Protein AF-A0A5J4NFL4-F1 (afdb_monomer_lite)

Organism: NCBI:txid34504

Structure (mmCIF, N/CA/C/O backbone):
data_AF-A0A5J4NFL4-F1
#
_entry.id   AF-A0A5J4NFL4-F1
#
loop_
_atom_site.group_PDB
_atom_site.id
_atom_site.type_symbol
_atom_site.label_atom_id
_atom_site.label_alt_id
_atom_site.label_comp_id
_atom_site.label_asym_id
_atom_site.label_entity_id
_atom_site.label_seq_id
_atom_site.pdbx_PDB_ins_code
_atom_site.Cartn_x
_atom_site.Cartn_y
_atom_site.Cartn_z
_atom_site.occupancy
_atom_site.B_iso_or_equiv
_atom_site.auth_seq_id
_atom_site.auth_comp_id
_atom_site.auth_asym_id
_atom_site.auth_atom_id
_atom_site.pdbx_PDB_model_num
ATOM 1 N N . MET A 1 1 ? 49.764 1.205 9.167 1.00 35.56 1 MET A N 1
ATOM 2 C CA . MET A 1 1 ? 49.480 -0.045 8.423 1.00 35.56 1 MET A CA 1
ATOM 3 C C . MET A 1 1 ? 48.057 0.088 7.902 1.00 35.56 1 MET A C 1
ATOM 5 O O . MET A 1 1 ? 47.188 0.243 8.736 1.00 35.56 1 MET A O 1
ATOM 9 N N . VAL A 1 2 ? 47.700 0.178 6.623 1.00 35.81 2 VAL A N 1
ATOM 10 C CA . VAL A 1 2 ? 48.294 -0.118 5.307 1.00 35.81 2 VAL A CA 1
ATOM 11 C C . VAL A 1 2 ? 47.586 0.867 4.345 1.00 35.81 2 VAL A C 1
ATOM 13 O O . VAL A 1 2 ? 46.372 0.993 4.408 1.00 35.81 2 VAL A O 1
ATOM 16 N N . ILE A 1 3 ? 48.289 1.838 3.758 1.00 34.81 3 ILE A N 1
ATOM 17 C CA . ILE A 1 3 ? 48.709 1.899 2.340 1.00 34.81 3 ILE A CA 1
ATOM 18 C C . ILE A 1 3 ? 47.555 1.755 1.321 1.00 34.81 3 ILE A C 1
ATOM 20 O O . ILE A 1 3 ? 47.081 0.658 1.065 1.00 34.81 3 ILE A O 1
ATOM 24 N N . GLY A 1 4 ? 47.219 2.882 0.678 1.00 42.34 4 GLY A N 1
ATOM 25 C CA . GLY A 1 4 ? 47.159 3.030 -0.783 1.00 42.34 4 GLY A CA 1
ATOM 26 C C . GLY A 1 4 ? 46.024 2.363 -1.569 1.00 42.34 4 GLY A C 1
ATOM 27 O O . GLY A 1 4 ? 46.043 1.168 -1.824 1.00 42.34 4 GLY A O 1
ATOM 28 N N . SER A 1 5 ? 45.153 3.182 -2.158 1.00 38.78 5 SER A N 1
ATOM 29 C CA . SER A 1 5 ? 44.658 2.918 -3.516 1.00 38.78 5 SER A CA 1
ATOM 30 C C . SER A 1 5 ? 44.410 4.241 -4.237 1.00 38.78 5 SER A C 1
ATOM 32 O O . SER A 1 5 ? 43.359 4.867 -4.154 1.00 38.78 5 SER A O 1
ATOM 34 N N . TYR A 1 6 ? 45.452 4.697 -4.927 1.00 42.88 6 TYR A N 1
ATOM 35 C CA . TYR A 1 6 ? 45.340 5.726 -5.947 1.00 42.88 6 TYR A CA 1
ATOM 36 C C . TYR A 1 6 ? 44.438 5.190 -7.063 1.00 42.88 6 TYR A C 1
ATOM 38 O O . TYR A 1 6 ? 44.655 4.082 -7.556 1.00 42.88 6 TYR A O 1
ATOM 46 N N . PHE A 1 7 ? 43.442 5.974 -7.472 1.00 39.59 7 PHE A N 1
ATOM 47 C CA . PHE A 1 7 ? 42.722 5.751 -8.722 1.00 39.59 7 PHE A CA 1
ATOM 48 C C . PHE A 1 7 ? 43.730 5.868 -9.875 1.00 39.59 7 PHE A C 1
ATOM 50 O O . PHE A 1 7 ? 44.087 6.965 -10.302 1.00 39.59 7 PHE A O 1
ATOM 57 N N . ALA A 1 8 ? 44.232 4.734 -10.357 1.00 42.81 8 ALA A N 1
ATOM 58 C CA . ALA A 1 8 ? 44.971 4.679 -11.604 1.00 42.81 8 ALA A CA 1
ATOM 59 C C . ALA A 1 8 ? 43.962 4.821 -12.750 1.00 42.81 8 ALA A C 1
ATOM 61 O O . ALA A 1 8 ? 43.093 3.966 -12.928 1.00 42.81 8 ALA A O 1
ATOM 62 N N . ALA A 1 9 ? 44.061 5.903 -13.524 1.00 43.28 9 ALA A N 1
ATOM 63 C CA . ALA A 1 9 ? 43.346 6.008 -14.787 1.00 43.28 9 ALA A CA 1
ATOM 64 C C . ALA A 1 9 ? 43.772 4.832 -15.676 1.00 43.28 9 ALA A C 1
ATOM 66 O O . ALA A 1 9 ? 44.956 4.665 -15.974 1.00 43.28 9 ALA A O 1
ATOM 67 N N . SER A 1 10 ? 42.814 3.990 -16.065 1.00 45.53 10 SER A N 1
ATOM 68 C CA . SER A 1 10 ? 43.077 2.898 -16.996 1.00 45.53 10 SER A CA 1
ATOM 69 C C . SER A 1 10 ? 43.649 3.478 -18.296 1.00 45.53 10 SER A C 1
ATOM 71 O O . SER A 1 10 ? 43.092 4.451 -18.816 1.00 45.53 10 SER A O 1
ATOM 73 N N . PRO A 1 11 ? 44.742 2.923 -18.847 1.00 43.38 11 PRO A N 1
ATOM 74 C CA . PRO A 1 11 ? 45.235 3.367 -20.138 1.00 43.38 11 PRO A CA 1
ATOM 75 C C . PRO A 1 11 ? 44.140 3.114 -21.175 1.00 43.38 11 PRO A C 1
ATOM 77 O O . PRO A 1 11 ? 43.483 2.073 -21.150 1.00 43.38 11 PRO A O 1
ATOM 80 N N . ILE A 1 12 ? 43.928 4.075 -22.074 1.00 44.47 12 ILE A N 1
ATOM 81 C CA . ILE A 1 12 ? 43.001 3.940 -23.199 1.00 44.47 12 ILE A CA 1
ATOM 82 C C . ILE A 1 12 ? 43.448 2.730 -24.025 1.00 44.47 12 ILE A C 1
ATOM 84 O O . ILE A 1 12 ? 44.348 2.816 -24.862 1.00 44.47 12 ILE A O 1
ATOM 88 N N . VAL A 1 13 ? 42.814 1.584 -23.790 1.00 40.19 13 VAL A N 1
ATOM 89 C CA . VAL A 1 13 ? 42.940 0.411 -24.645 1.00 40.19 13 VAL A CA 1
ATOM 90 C C . VAL A 1 13 ? 42.113 0.715 -25.885 1.00 40.19 13 VAL A C 1
ATOM 92 O O . VAL A 1 13 ? 40.901 0.514 -25.915 1.00 40.19 13 VAL A O 1
ATOM 95 N N . ARG A 1 14 ? 42.768 1.224 -26.934 1.00 41.75 14 ARG A N 1
ATOM 96 C CA . ARG A 1 14 ? 42.222 1.087 -28.284 1.00 41.75 14 ARG A CA 1
ATOM 97 C C . ARG A 1 14 ? 42.168 -0.407 -28.566 1.00 41.75 14 ARG A C 1
ATOM 99 O O . ARG A 1 14 ? 43.200 -1.033 -28.800 1.00 41.75 14 ARG A O 1
ATOM 106 N N . THR A 1 15 ? 40.974 -0.981 -28.508 1.00 39.84 15 THR A N 1
ATOM 107 C CA . THR A 1 15 ? 40.713 -2.305 -29.055 1.00 39.84 15 THR A CA 1
ATOM 108 C C . THR A 1 15 ? 41.214 -2.303 -30.496 1.00 39.84 15 THR A C 1
ATOM 110 O O . THR A 1 15 ? 40.716 -1.566 -31.348 1.00 39.84 15 THR A O 1
ATOM 113 N N . ARG A 1 16 ? 42.271 -3.080 -30.764 1.00 36.81 16 ARG A N 1
ATOM 114 C CA . ARG A 1 16 ? 42.680 -3.409 -32.130 1.00 36.81 16 ARG A CA 1
ATOM 115 C C . ARG A 1 16 ? 41.444 -3.982 -32.810 1.00 36.81 16 ARG A C 1
ATOM 117 O O . ARG A 1 16 ? 41.011 -5.074 -32.452 1.00 36.81 16 ARG A O 1
ATOM 124 N N . SER A 1 17 ? 40.870 -3.256 -33.766 1.00 39.88 17 SER A N 1
ATOM 125 C CA . SER A 1 17 ? 39.881 -3.846 -34.654 1.00 39.88 17 SER A CA 1
ATOM 126 C C . SER A 1 17 ? 40.576 -4.984 -35.391 1.00 39.88 17 SER A C 1
ATOM 128 O O . SER A 1 17 ? 41.502 -4.759 -36.175 1.00 39.88 17 SER A O 1
ATOM 130 N N . SER A 1 18 ? 40.154 -6.208 -35.117 1.00 45.00 18 SER A N 1
ATOM 131 C CA . SER A 1 18 ? 40.500 -7.403 -35.869 1.00 45.00 18 SER A CA 1
ATOM 132 C C . SER A 1 18 ? 39.818 -7.355 -37.239 1.00 45.00 18 SER A C 1
ATOM 134 O O . SER A 1 18 ? 38.900 -8.110 -37.525 1.00 45.00 18 SER A O 1
ATOM 136 N N . PHE A 1 19 ? 40.275 -6.449 -38.102 1.00 36.66 19 PHE A N 1
ATOM 137 C CA . PHE A 1 19 ? 40.051 -6.532 -39.540 1.00 36.66 19 PHE A CA 1
ATOM 138 C C . PHE A 1 19 ? 41.397 -6.812 -40.194 1.00 36.66 19 PHE A C 1
ATOM 140 O O . PHE A 1 19 ? 42.155 -5.914 -40.551 1.00 36.66 19 PHE A O 1
ATOM 147 N N . GLY A 1 20 ? 41.712 -8.101 -40.297 1.00 38.34 20 GLY A N 1
ATOM 148 C CA . GLY A 1 20 ? 42.800 -8.585 -41.128 1.00 38.34 20 GLY A CA 1
ATOM 149 C C . GLY A 1 20 ? 42.415 -8.458 -42.595 1.00 38.34 20 GLY A C 1
ATOM 150 O O . GLY A 1 20 ? 41.959 -9.424 -43.194 1.00 38.34 20 GLY A O 1
ATOM 151 N N . PHE A 1 21 ? 42.632 -7.287 -43.189 1.00 32.78 21 PHE A N 1
ATOM 152 C CA . PHE A 1 21 ? 42.811 -7.203 -44.635 1.00 32.78 21 PHE A CA 1
ATOM 153 C C . PHE A 1 21 ? 44.241 -7.645 -44.954 1.00 32.78 21 PHE A C 1
ATOM 155 O O . PHE A 1 21 ? 45.159 -6.838 -45.067 1.00 32.78 21 PHE A O 1
ATOM 162 N N . ARG A 1 22 ? 44.436 -8.962 -45.075 1.00 36.28 22 ARG A N 1
ATOM 163 C CA . ARG A 1 22 ? 45.459 -9.481 -45.987 1.00 36.28 22 ARG A CA 1
ATOM 164 C C . ARG A 1 22 ? 44.922 -9.255 -47.402 1.00 36.28 22 ARG A C 1
ATOM 166 O O . ARG A 1 22 ? 43.830 -9.745 -47.683 1.00 36.28 22 ARG A O 1
ATOM 173 N N . PRO A 1 23 ? 45.648 -8.590 -48.312 1.00 32.19 23 PRO A N 1
ATOM 174 C CA . PRO A 1 23 ? 45.397 -8.799 -49.722 1.00 32.19 23 PRO A CA 1
ATOM 175 C C . PRO A 1 23 ? 45.838 -10.232 -50.019 1.00 32.19 23 PRO A C 1
ATOM 177 O O . PRO A 1 23 ? 47.022 -10.563 -49.957 1.00 32.19 23 PRO A O 1
ATOM 180 N N . SER A 1 24 ? 44.877 -11.110 -50.279 1.00 33.31 24 SER A N 1
ATOM 181 C CA . SER A 1 24 ? 45.122 -12.393 -50.923 1.00 33.31 24 SER A CA 1
ATOM 182 C C . SER A 1 24 ? 45.583 -12.124 -52.356 1.00 33.31 24 SER A C 1
ATOM 184 O O . SER A 1 24 ? 44.771 -12.070 -53.275 1.00 33.31 24 SER A O 1
ATOM 186 N N . ILE A 1 25 ? 46.887 -11.915 -52.544 1.00 37.16 25 ILE A N 1
ATOM 187 C CA . ILE A 1 25 ? 47.527 -12.037 -53.855 1.00 37.16 25 ILE A CA 1
ATOM 188 C C . ILE A 1 25 ? 47.806 -13.523 -54.034 1.00 37.16 25 ILE A C 1
ATOM 190 O O . ILE A 1 25 ? 48.785 -14.067 -53.533 1.00 37.16 25 ILE A O 1
ATOM 194 N N . GLY A 1 26 ? 46.859 -14.185 -54.679 1.00 36.12 26 GLY A N 1
ATOM 195 C CA . GLY A 1 26 ? 46.942 -15.582 -55.052 1.00 36.12 26 GLY A CA 1
ATOM 196 C C . GLY A 1 26 ? 46.247 -15.774 -56.383 1.00 36.12 26 GLY A C 1
ATOM 197 O O . GLY A 1 26 ? 45.192 -16.388 -56.407 1.00 36.12 26 GLY A O 1
ATOM 198 N N . ILE A 1 27 ? 46.820 -15.224 -57.458 1.00 35.12 27 ILE A N 1
ATOM 199 C CA . ILE A 1 27 ? 46.623 -15.703 -58.830 1.00 35.12 27 ILE A CA 1
ATOM 200 C C . ILE A 1 27 ? 47.963 -15.567 -59.568 1.00 35.12 27 ILE A C 1
ATOM 202 O O . ILE A 1 27 ? 48.502 -14.473 -59.689 1.00 35.12 27 ILE A O 1
ATOM 206 N N . ALA A 1 28 ? 48.468 -16.728 -59.988 1.00 30.88 28 ALA A N 1
ATOM 207 C CA . ALA A 1 28 ? 49.427 -16.997 -61.056 1.00 30.88 28 ALA A CA 1
ATOM 208 C C . ALA A 1 28 ? 50.720 -16.163 -61.118 1.00 30.88 28 ALA A C 1
ATOM 210 O O . ALA A 1 28 ? 50.798 -15.096 -61.721 1.00 30.88 28 ALA A O 1
ATOM 211 N N . ALA A 1 29 ? 51.798 -16.777 -60.628 1.00 33.81 29 ALA A N 1
ATOM 212 C CA . ALA A 1 29 ? 53.103 -16.646 -61.258 1.00 33.81 29 ALA A CA 1
ATOM 213 C C . ALA A 1 29 ? 53.030 -17.263 -62.669 1.00 33.81 29 ALA A C 1
ATOM 215 O O . ALA A 1 29 ? 53.362 -18.433 -62.864 1.00 33.81 29 ALA A O 1
ATOM 216 N N . GLU A 1 30 ? 52.551 -16.496 -63.646 1.00 32.62 30 GLU A N 1
ATOM 217 C CA . GLU A 1 30 ? 52.790 -16.798 -65.052 1.00 32.62 30 GLU A CA 1
ATOM 218 C C . GLU A 1 30 ? 54.192 -16.311 -65.409 1.00 32.62 30 GLU A C 1
ATOM 220 O O . GLU A 1 30 ? 54.530 -15.132 -65.303 1.00 32.62 30 GLU A O 1
ATOM 225 N N . ARG A 1 31 ? 55.035 -17.279 -65.773 1.00 38.25 31 ARG A N 1
ATOM 226 C CA . ARG A 1 31 ? 56.332 -17.057 -66.401 1.00 38.25 31 ARG A CA 1
ATOM 227 C C . ARG A 1 31 ? 56.090 -16.287 -67.695 1.00 38.25 31 ARG A C 1
ATOM 229 O O . ARG A 1 31 ? 55.720 -16.888 -68.699 1.00 38.25 31 ARG A O 1
ATOM 236 N N . CYS A 1 32 ? 56.325 -14.982 -67.683 1.00 30.77 32 CYS A N 1
ATOM 237 C CA . CYS A 1 32 ? 56.584 -14.267 -68.920 1.00 30.77 32 CYS A CA 1
ATOM 238 C C . CYS A 1 32 ? 58.030 -14.557 -69.309 1.00 30.77 32 CYS A C 1
ATOM 240 O O . CYS A 1 32 ? 58.973 -14.170 -68.622 1.00 30.77 32 CYS A O 1
ATOM 242 N N . ILE A 1 33 ? 58.121 -15.348 -70.367 1.00 34.09 33 ILE A N 1
ATOM 243 C CA . ILE A 1 33 ? 59.295 -15.717 -71.141 1.00 34.09 33 ILE A CA 1
ATOM 244 C C . ILE A 1 33 ? 60.200 -14.494 -71.338 1.00 34.09 33 ILE A C 1
ATOM 246 O O . ILE A 1 33 ? 59.729 -13.402 -71.658 1.00 34.09 33 ILE A O 1
ATOM 250 N N . GLU A 1 34 ? 61.492 -14.702 -71.088 1.00 38.50 34 GLU A N 1
ATOM 251 C CA . GLU A 1 34 ? 62.574 -13.801 -71.471 1.00 38.50 34 GLU A CA 1
ATOM 252 C C . GLU A 1 34 ? 62.528 -13.596 -72.987 1.00 38.50 34 GLU A C 1
ATOM 254 O O . GLU A 1 34 ? 62.932 -14.474 -73.741 1.00 38.50 34 GLU A O 1
ATOM 259 N N . ASP A 1 35 ? 62.041 -12.438 -73.425 1.00 32.47 35 ASP A N 1
ATOM 260 C CA . ASP A 1 35 ? 62.371 -11.903 -74.739 1.00 32.47 35 ASP A CA 1
ATOM 261 C C . ASP A 1 35 ? 63.328 -10.728 -74.527 1.00 32.47 35 ASP A C 1
ATOM 263 O O . ASP A 1 35 ? 62.998 -9.737 -73.867 1.00 32.47 35 ASP A O 1
ATOM 267 N N . ASP A 1 36 ? 64.535 -10.881 -75.072 1.00 41.03 36 ASP A N 1
ATOM 268 C CA . ASP A 1 36 ? 65.639 -9.924 -75.111 1.00 41.03 36 ASP A CA 1
ATOM 269 C C . ASP A 1 36 ? 65.197 -8.543 -75.639 1.00 41.03 36 ASP A C 1
ATOM 271 O O . ASP A 1 36 ? 65.374 -8.186 -76.806 1.00 41.03 36 ASP A O 1
ATOM 275 N N . ALA A 1 37 ? 64.639 -7.710 -74.762 1.00 36.66 37 ALA A N 1
ATOM 276 C CA . ALA A 1 37 ? 64.387 -6.304 -75.035 1.00 36.66 37 ALA A CA 1
ATOM 277 C C . ALA A 1 37 ? 65.598 -5.481 -74.582 1.00 36.66 37 ALA A C 1
ATOM 279 O O . ALA A 1 37 ? 65.764 -5.149 -73.408 1.00 36.66 37 ALA A O 1
ATOM 280 N N . ILE A 1 38 ? 66.443 -5.160 -75.561 1.00 41.47 38 ILE A N 1
ATOM 281 C CA . ILE A 1 38 ? 67.557 -4.207 -75.510 1.00 41.47 38 ILE A CA 1
ATOM 282 C C . ILE A 1 38 ? 67.249 -3.043 -74.545 1.00 41.47 38 ILE A C 1
ATOM 284 O O . ILE A 1 38 ? 66.385 -2.211 -74.809 1.00 41.47 38 ILE A O 1
ATOM 288 N N . VAL A 1 39 ? 67.974 -3.040 -73.422 1.00 43.75 39 VAL A N 1
ATOM 289 C CA . VAL A 1 39 ? 68.224 -1.975 -72.432 1.00 43.75 39 VAL A CA 1
ATOM 290 C C . VAL A 1 39 ? 67.262 -0.773 -72.479 1.00 43.75 39 VAL A C 1
ATOM 292 O O . VAL A 1 39 ? 67.375 0.113 -73.325 1.00 43.75 39 VAL A O 1
ATOM 295 N N . GLN A 1 40 ? 66.394 -0.667 -71.465 1.00 50.41 40 GLN A N 1
ATOM 296 C CA . GLN A 1 40 ? 65.515 0.484 -71.205 1.00 50.41 40 GLN A CA 1
ATOM 297 C C . GLN A 1 40 ? 66.259 1.757 -70.742 1.00 50.41 40 GLN A C 1
ATOM 299 O O . GLN A 1 40 ? 65.829 2.422 -69.800 1.00 50.41 40 GLN A O 1
ATOM 304 N N . ILE A 1 41 ? 67.406 2.102 -71.327 1.00 46.16 41 ILE A N 1
ATOM 305 C CA . ILE A 1 41 ? 68.214 3.256 -70.910 1.00 46.16 41 ILE A CA 1
ATOM 306 C C . ILE A 1 41 ? 68.789 3.936 -72.154 1.00 46.16 41 ILE A C 1
ATOM 308 O O . ILE A 1 41 ? 69.491 3.315 -72.949 1.00 46.16 41 ILE A O 1
ATOM 312 N N . TRP A 1 42 ? 68.496 5.226 -72.319 1.00 47.34 42 TRP A N 1
ATOM 313 C CA . TRP A 1 42 ? 69.131 6.066 -73.331 1.00 47.34 42 TRP A CA 1
ATOM 314 C C . TRP A 1 42 ? 70.657 6.128 -73.119 1.00 47.34 42 TRP A C 1
ATOM 316 O O . TRP A 1 42 ? 71.111 6.087 -71.977 1.00 47.34 42 TRP A O 1
ATOM 326 N N . PRO A 1 43 ? 71.471 6.372 -74.162 1.00 40.59 43 PRO A N 1
ATOM 327 C CA . PRO A 1 43 ? 72.916 6.606 -74.021 1.00 40.59 43 PRO A CA 1
ATOM 328 C C . PRO A 1 43 ? 73.288 7.769 -73.080 1.00 40.59 43 PRO A C 1
ATOM 330 O O . PRO A 1 43 ? 74.432 7.875 -72.652 1.00 40.59 43 PRO A O 1
ATOM 333 N N . CYS A 1 44 ? 72.332 8.645 -72.752 1.00 44.34 44 CYS A N 1
ATOM 334 C CA . CYS A 1 44 ? 72.466 9.720 -71.767 1.00 44.34 44 CYS A CA 1
ATOM 335 C C . CYS A 1 44 ? 72.045 9.331 -70.331 1.00 44.34 44 CYS A C 1
ATOM 337 O O . CYS A 1 44 ? 71.938 10.207 -69.479 1.00 44.34 44 CYS A O 1
ATOM 339 N N . GLY A 1 45 ? 71.792 8.048 -70.044 1.00 45.12 45 GLY A N 1
ATOM 340 C CA . GLY A 1 45 ? 71.466 7.545 -68.701 1.00 45.12 45 GLY A CA 1
ATOM 341 C C . GLY A 1 45 ? 69.995 7.676 -68.281 1.00 45.12 45 GLY A C 1
ATOM 342 O O . GLY A 1 45 ? 69.655 7.366 -67.141 1.00 45.12 45 GLY A O 1
ATOM 343 N N . VAL A 1 46 ? 69.103 8.110 -69.178 1.00 47.06 46 VAL A N 1
ATOM 344 C CA . VAL A 1 46 ? 67.670 8.291 -68.885 1.00 47.06 46 VAL A CA 1
ATOM 345 C C . VAL A 1 46 ? 66.905 6.992 -69.145 1.00 47.06 46 VAL A C 1
ATOM 347 O O . VAL A 1 46 ? 66.955 6.449 -70.250 1.00 47.06 46 VAL A O 1
ATOM 350 N N . ARG A 1 47 ? 66.196 6.484 -68.129 1.00 50.22 47 ARG A N 1
ATOM 351 C CA . ARG A 1 47 ? 65.397 5.251 -68.225 1.00 50.22 47 ARG A CA 1
ATOM 352 C C . ARG A 1 47 ? 64.215 5.460 -69.188 1.00 50.22 47 ARG A C 1
ATOM 354 O O . ARG A 1 47 ? 63.532 6.478 -69.098 1.00 50.22 47 ARG A O 1
ATOM 361 N N . LEU A 1 48 ? 63.992 4.528 -70.117 1.00 52.00 48 LEU A N 1
ATOM 362 C CA . LEU A 1 48 ? 62.868 4.582 -71.058 1.00 52.00 48 LEU A CA 1
ATOM 363 C C . LEU A 1 48 ? 61.532 4.500 -70.287 1.00 52.00 48 LEU A C 1
ATOM 365 O O . LEU A 1 48 ? 61.438 3.723 -69.333 1.00 52.00 48 LEU A O 1
ATOM 369 N N . PRO A 1 49 ? 60.504 5.285 -70.663 1.00 53.44 49 PRO A N 1
ATOM 370 C CA . PRO A 1 49 ? 59.183 5.191 -70.043 1.00 53.44 49 PRO A CA 1
ATOM 371 C C . PRO A 1 49 ? 58.552 3.808 -70.251 1.00 53.44 49 PRO A C 1
ATOM 373 O O . PRO A 1 49 ? 58.844 3.134 -71.240 1.00 53.44 49 PRO A O 1
ATOM 376 N N . ARG A 1 50 ? 57.619 3.425 -69.365 1.00 56.16 50 ARG A N 1
ATOM 377 C CA . ARG A 1 50 ? 56.942 2.105 -69.335 1.00 56.16 50 ARG A CA 1
ATOM 378 C C . ARG A 1 50 ? 56.320 1.681 -70.683 1.00 56.16 50 ARG A C 1
ATOM 380 O O . ARG A 1 50 ? 56.119 0.493 -70.903 1.00 56.16 50 ARG A O 1
ATOM 387 N N . TYR A 1 51 ? 56.049 2.633 -71.580 1.00 55.62 51 TYR A N 1
ATOM 388 C CA . TYR A 1 51 ? 55.337 2.443 -72.849 1.00 55.62 51 TYR A CA 1
ATOM 389 C C . TYR A 1 51 ? 56.195 2.585 -74.124 1.00 55.62 51 TYR A C 1
ATOM 391 O O . TYR A 1 51 ? 55.631 2.690 -75.212 1.00 55.62 51 TYR A O 1
ATOM 399 N N . GLN A 1 52 ? 57.534 2.612 -74.042 1.00 56.00 52 GLN A N 1
ATOM 400 C CA . GLN A 1 52 ? 58.395 2.808 -75.222 1.00 56.00 52 GLN A CA 1
ATOM 401 C C . GLN A 1 52 ? 59.402 1.668 -75.454 1.00 56.00 52 GLN A C 1
ATOM 403 O O . GLN A 1 52 ? 60.150 1.300 -74.552 1.00 56.00 52 GLN A O 1
ATOM 408 N N . SER A 1 53 ? 59.493 1.191 -76.702 1.00 54.69 53 SER A N 1
ATOM 409 C CA . SER A 1 53 ? 60.613 0.395 -77.230 1.00 54.69 53 SER A CA 1
ATOM 410 C C . SER A 1 53 ? 61.307 1.150 -78.378 1.00 54.69 53 SER A C 1
ATOM 412 O O . SER A 1 53 ? 60.666 1.893 -79.125 1.00 54.69 53 SER A O 1
ATOM 414 N N . LEU A 1 54 ? 62.636 1.035 -78.492 1.00 51.38 54 LEU A N 1
ATOM 415 C CA . LEU A 1 54 ? 63.420 1.703 -79.541 1.00 51.38 54 LEU A CA 1
ATOM 416 C C . LEU A 1 54 ? 63.377 0.886 -80.843 1.00 51.38 54 LEU A C 1
ATOM 418 O O . LEU A 1 54 ? 63.958 -0.193 -80.916 1.00 51.38 54 LEU A O 1
ATOM 422 N N . GLY A 1 55 ? 62.730 1.413 -81.886 1.00 55.78 55 GLY A N 1
ATOM 423 C CA . GLY A 1 55 ? 62.744 0.832 -83.233 1.00 55.78 55 GLY A CA 1
ATOM 424 C C . GLY A 1 55 ? 63.766 1.518 -84.146 1.00 55.78 55 GLY A C 1
ATOM 425 O O . GLY A 1 55 ? 63.656 2.711 -84.391 1.00 55.78 55 GLY A O 1
ATOM 426 N N . TYR A 1 56 ? 64.731 0.752 -84.672 1.00 53.44 56 TYR A N 1
ATOM 427 C CA . TYR A 1 56 ? 65.771 1.139 -85.649 1.00 53.44 56 TYR A CA 1
ATOM 428 C C . TYR A 1 56 ? 66.683 2.333 -85.280 1.00 53.44 56 TYR A C 1
ATOM 430 O O . TYR A 1 56 ? 66.461 3.486 -85.642 1.00 53.44 56 TYR A O 1
ATOM 438 N N . VAL A 1 57 ? 67.836 2.000 -84.687 1.00 48.72 57 VAL A N 1
ATOM 439 C CA . VAL A 1 57 ? 68.928 2.893 -84.231 1.00 48.72 57 VAL A CA 1
ATOM 440 C C . VAL A 1 57 ? 69.444 3.879 -85.300 1.00 48.72 57 VAL A C 1
ATOM 442 O O . VAL A 1 57 ? 69.924 4.964 -84.971 1.00 48.72 57 VAL A O 1
ATOM 445 N N . LYS A 1 58 ? 69.324 3.541 -86.589 1.00 51.47 58 LYS A N 1
ATOM 446 C CA . LYS A 1 58 ? 69.904 4.301 -87.712 1.00 51.47 58 LYS A CA 1
ATOM 447 C C . LYS A 1 58 ? 69.254 5.676 -87.948 1.00 51.47 58 LYS A C 1
ATOM 449 O O . LYS A 1 58 ? 69.887 6.529 -88.556 1.00 51.47 58 LYS A O 1
ATOM 454 N N . ASN A 1 59 ? 68.043 5.897 -87.431 1.00 52.16 59 ASN A N 1
ATOM 455 C CA . ASN A 1 59 ? 67.292 7.152 -87.583 1.00 52.16 59 ASN A CA 1
ATOM 456 C C . ASN A 1 59 ? 67.590 8.183 -86.478 1.00 52.16 59 ASN A C 1
ATOM 458 O O . ASN A 1 59 ? 67.137 9.321 -86.556 1.00 52.16 59 ASN A O 1
ATOM 462 N N . TYR A 1 60 ? 68.336 7.792 -85.440 1.00 52.31 60 TYR A N 1
ATOM 463 C CA . TYR A 1 60 ? 68.524 8.606 -84.234 1.00 52.31 60 TYR A CA 1
ATOM 464 C C . TYR A 1 60 ? 69.813 9.433 -84.242 1.00 52.31 60 TYR A C 1
ATOM 466 O O . TYR A 1 60 ? 69.890 10.463 -83.572 1.00 52.31 60 TYR A O 1
ATOM 474 N N . TYR A 1 61 ? 70.819 9.011 -85.008 1.00 53.28 61 TYR A N 1
ATOM 475 C CA . TYR A 1 61 ? 72.138 9.637 -85.023 1.00 53.28 61 TYR A CA 1
ATOM 476 C C . TYR A 1 61 ? 72.439 10.254 -86.382 1.00 53.28 61 TYR A C 1
ATOM 478 O O . TYR A 1 61 ? 72.293 9.601 -87.414 1.00 53.28 61 TYR A O 1
ATOM 486 N N . ASN A 1 62 ? 72.962 11.481 -86.384 1.00 56.16 62 ASN A N 1
ATOM 487 C CA . ASN A 1 62 ? 73.630 11.995 -87.571 1.00 56.16 62 ASN A CA 1
ATOM 488 C C . ASN A 1 62 ? 74.908 11.187 -87.808 1.00 56.16 62 ASN A C 1
ATOM 490 O O . ASN A 1 62 ? 75.704 10.984 -86.889 1.00 56.16 62 ASN A O 1
ATOM 494 N N . SER A 1 63 ? 75.122 10.727 -89.041 1.00 56.12 63 SER A N 1
ATOM 495 C CA . SER A 1 63 ? 76.364 10.035 -89.395 1.00 56.12 63 SER A CA 1
ATOM 496 C C . SER A 1 63 ? 77.545 10.979 -89.158 1.00 56.12 63 SER A C 1
ATOM 498 O O . SER A 1 63 ? 77.563 12.095 -89.679 1.00 56.12 63 SER A O 1
ATOM 500 N N . ALA A 1 64 ? 78.514 10.558 -88.341 1.00 52.72 64 ALA A N 1
ATOM 501 C CA . ALA A 1 64 ? 79.670 11.381 -88.003 1.00 52.72 64 ALA A CA 1
ATOM 502 C C . ALA A 1 64 ? 80.415 11.797 -89.284 1.00 52.72 64 ALA A C 1
ATOM 504 O O . ALA A 1 64 ? 80.892 10.944 -90.034 1.00 52.72 64 ALA A O 1
ATOM 505 N N . ARG A 1 65 ? 80.544 13.104 -89.542 1.00 53.88 65 ARG A N 1
ATOM 506 C CA . ARG A 1 65 ? 81.475 13.592 -90.567 1.00 53.88 65 ARG A CA 1
ATOM 507 C C . ARG A 1 65 ? 82.884 13.574 -89.988 1.00 53.88 65 ARG A C 1
ATOM 509 O O . ARG A 1 65 ? 83.164 14.255 -89.007 1.00 53.88 65 ARG A O 1
ATOM 516 N N . SER A 1 66 ? 83.773 12.814 -90.621 1.00 46.91 66 SER A N 1
ATOM 517 C CA . SER A 1 66 ? 85.212 12.944 -90.399 1.00 46.91 66 SER A CA 1
ATOM 518 C C . SER A 1 66 ? 85.672 14.253 -91.036 1.00 46.91 66 SER A C 1
ATOM 520 O O . SER A 1 66 ? 85.782 14.331 -92.257 1.00 46.91 66 SER A O 1
ATOM 522 N N . VAL A 1 67 ? 85.935 15.279 -90.230 1.00 52.69 67 VAL A N 1
ATOM 523 C CA . VAL A 1 67 ? 86.638 16.478 -90.701 1.00 52.69 67 VAL A CA 1
ATOM 524 C C . VAL A 1 67 ? 88.132 16.237 -90.495 1.00 52.69 67 VAL A C 1
ATOM 526 O O . VAL A 1 67 ? 88.566 15.938 -89.386 1.00 52.69 67 VAL A O 1
ATOM 529 N N . CYS A 1 68 ? 88.911 16.294 -91.576 1.00 48.12 68 CYS A N 1
ATOM 530 C CA . CYS A 1 68 ? 90.368 16.317 -91.491 1.00 48.12 68 CYS A CA 1
ATOM 531 C C . CYS A 1 68 ? 90.827 17.777 -91.484 1.00 48.12 68 CYS A C 1
ATOM 533 O O . CYS A 1 68 ? 90.710 18.462 -92.499 1.00 48.12 68 CYS A O 1
ATOM 535 N N . ASP A 1 69 ? 91.337 18.260 -90.352 1.00 47.34 69 ASP A N 1
ATOM 536 C CA . ASP A 1 69 ? 92.117 19.495 -90.352 1.00 47.34 69 ASP A CA 1
ATOM 537 C C . ASP A 1 69 ? 93.470 19.184 -90.993 1.00 47.34 69 ASP A C 1
ATOM 539 O O . ASP A 1 69 ? 94.268 18.410 -90.466 1.00 47.34 69 ASP A O 1
ATOM 543 N N . LYS A 1 70 ? 93.729 19.755 -92.173 1.00 52.25 70 LYS A N 1
ATOM 544 C CA . LYS A 1 70 ? 94.943 19.479 -92.963 1.00 52.25 70 LYS A CA 1
ATOM 545 C C . LYS A 1 70 ? 96.239 20.043 -92.357 1.00 52.25 70 LYS A C 1
ATOM 547 O O . LYS A 1 70 ? 97.281 19.915 -92.987 1.00 52.25 70 LYS A O 1
ATOM 552 N N . VAL A 1 71 ? 96.203 20.658 -91.172 1.00 53.66 71 VAL A N 1
ATOM 553 C CA . VAL A 1 71 ? 97.353 21.406 -90.626 1.00 53.66 71 VAL A CA 1
ATOM 554 C C . VAL A 1 71 ? 97.939 20.784 -89.352 1.00 53.66 71 VAL A C 1
ATOM 556 O O . VAL A 1 71 ? 99.142 20.859 -89.141 1.00 53.66 71 VAL A O 1
ATOM 559 N N . PHE A 1 72 ? 97.150 20.072 -88.546 1.00 53.88 72 PHE A N 1
ATOM 560 C CA . PHE A 1 72 ? 97.642 19.357 -87.365 1.00 53.88 72 PHE A CA 1
ATOM 561 C C . PHE A 1 72 ? 96.918 18.014 -87.309 1.00 53.88 72 PHE A C 1
ATOM 563 O O . PHE A 1 72 ? 95.716 17.989 -87.084 1.00 53.88 72 PHE A O 1
ATOM 570 N N . GLY A 1 73 ? 97.611 16.903 -87.574 1.00 53.66 73 GLY A N 1
ATOM 571 C CA . GLY A 1 73 ? 97.038 15.566 -87.803 1.00 53.66 73 GLY A CA 1
ATOM 572 C C . GLY A 1 73 ? 96.321 14.893 -86.618 1.00 53.66 73 GLY A C 1
ATOM 573 O O . GLY A 1 73 ? 96.555 13.716 -86.357 1.00 53.66 73 GLY A O 1
ATOM 574 N N . GLN A 1 74 ? 95.431 15.588 -85.908 1.00 52.16 74 GLN A N 1
ATOM 575 C CA . GLN A 1 74 ? 94.520 15.009 -84.927 1.00 52.16 74 GLN A CA 1
ATOM 576 C C . GLN A 1 74 ? 93.135 14.785 -85.548 1.00 52.16 74 GLN A C 1
ATOM 578 O O . GLN A 1 74 ? 92.495 15.703 -86.056 1.00 52.16 74 GLN A O 1
ATOM 583 N N . ARG A 1 75 ? 92.629 13.548 -85.469 1.00 49.41 75 ARG A N 1
ATOM 584 C CA . ARG A 1 75 ? 91.223 13.241 -85.769 1.00 49.41 75 ARG A CA 1
ATOM 585 C C . ARG A 1 75 ? 90.357 13.686 -84.591 1.00 49.41 75 ARG A C 1
ATOM 587 O O . ARG A 1 75 ? 90.222 12.937 -83.624 1.00 49.41 75 ARG A O 1
ATOM 594 N N . GLN A 1 76 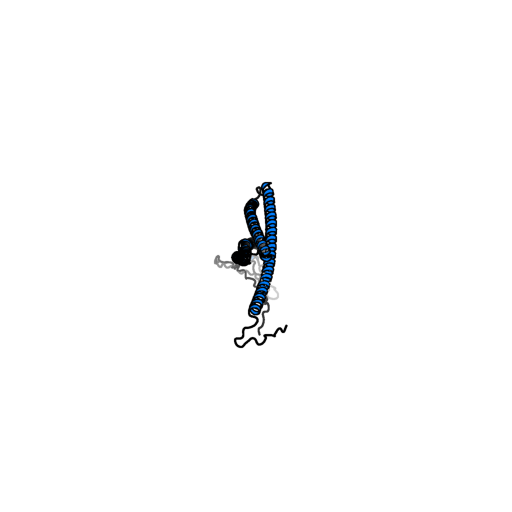? 89.722 14.852 -84.672 1.00 52.50 76 GLN A N 1
ATOM 595 C CA . GLN A 1 76 ? 88.626 15.160 -83.754 1.00 52.50 76 GLN A CA 1
ATOM 596 C C . GLN A 1 76 ? 87.391 14.342 -84.143 1.00 52.50 76 GLN A C 1
ATOM 598 O O . GLN A 1 76 ? 86.793 14.527 -85.204 1.00 52.50 76 GLN A O 1
ATOM 603 N N . ARG A 1 77 ? 86.999 13.405 -83.272 1.00 48.78 77 ARG A N 1
ATOM 604 C CA . ARG A 1 77 ? 85.684 12.763 -83.351 1.00 48.78 77 ARG A CA 1
ATOM 605 C C . ARG A 1 77 ? 84.644 13.775 -82.880 1.00 48.78 77 ARG A C 1
ATOM 607 O O . ARG A 1 77 ? 84.482 13.979 -81.682 1.00 48.78 77 ARG A O 1
ATOM 614 N N . ILE A 1 78 ? 83.930 14.400 -83.811 1.00 54.47 78 ILE A N 1
ATOM 615 C CA . ILE A 1 78 ? 82.717 15.143 -83.465 1.00 54.47 78 ILE A CA 1
ATOM 616 C C . ILE A 1 78 ? 81.675 14.092 -83.070 1.00 54.47 78 ILE A C 1
ATOM 618 O O . ILE A 1 78 ? 81.273 13.276 -83.901 1.00 54.47 78 ILE A O 1
ATOM 622 N N . TYR A 1 79 ? 81.287 14.065 -81.791 1.00 53.16 79 TYR A N 1
ATOM 623 C CA . TYR A 1 79 ? 80.211 13.195 -81.313 1.00 53.16 79 TYR A CA 1
ATOM 624 C C . TYR A 1 79 ? 78.963 13.409 -82.184 1.00 53.16 79 TYR A C 1
ATOM 626 O O . TYR A 1 79 ? 78.624 14.565 -82.463 1.00 53.16 79 TYR A O 1
ATOM 634 N N . PRO A 1 80 ? 78.286 12.339 -82.639 1.00 58.97 80 PRO A N 1
ATOM 635 C CA . PRO A 1 80 ? 77.099 12.480 -83.468 1.00 58.97 80 PRO A CA 1
ATOM 636 C C . PRO A 1 80 ? 76.035 13.244 -82.675 1.00 58.97 80 PRO A C 1
ATOM 638 O O . PRO A 1 80 ? 75.495 12.746 -81.690 1.00 58.97 80 PRO A O 1
ATOM 641 N N . ARG A 1 81 ? 75.764 14.487 -83.080 1.00 62.41 81 ARG A N 1
ATOM 642 C CA . ARG A 1 81 ? 74.638 15.261 -82.551 1.00 62.41 81 ARG A CA 1
ATOM 643 C C . ARG A 1 81 ? 73.357 14.626 -83.081 1.00 62.41 81 ARG A C 1
ATOM 645 O O . ARG A 1 81 ? 73.314 14.238 -84.249 1.00 62.41 81 ARG A O 1
ATOM 652 N N . TYR A 1 82 ? 72.340 14.501 -82.235 1.00 64.94 82 TYR A N 1
ATOM 653 C CA . TYR A 1 82 ? 71.024 14.021 -82.655 1.00 64.94 82 TYR A CA 1
ATOM 654 C C . TYR A 1 82 ? 70.505 14.853 -83.838 1.00 64.94 82 TYR A C 1
ATOM 656 O O . TYR A 1 82 ? 70.766 16.056 -83.908 1.00 64.94 82 TYR A O 1
ATOM 664 N N . SER A 1 83 ? 69.806 14.212 -84.777 1.00 72.56 83 SER A N 1
ATOM 665 C CA . SER A 1 83 ? 69.071 14.944 -85.817 1.00 72.56 83 SER A CA 1
ATOM 666 C C . SER A 1 83 ? 67.914 15.721 -85.180 1.00 72.56 83 SER A C 1
ATOM 668 O O . SER A 1 83 ? 67.352 15.271 -84.179 1.00 72.56 83 SER A O 1
ATOM 670 N N . GLU A 1 84 ? 67.532 16.860 -85.756 1.00 75.75 84 GLU A N 1
ATOM 671 C CA . GLU A 1 84 ? 66.341 17.609 -85.334 1.00 75.75 84 GLU A CA 1
ATOM 672 C C . GLU A 1 84 ? 65.082 16.735 -85.426 1.00 75.75 84 GLU A C 1
ATOM 674 O O . GLU A 1 84 ? 64.271 16.719 -84.503 1.00 75.75 84 GLU A O 1
ATOM 679 N N . ASP A 1 85 ? 64.982 15.895 -86.459 1.00 72.12 85 ASP A N 1
ATOM 680 C CA . ASP A 1 85 ? 63.903 14.912 -86.597 1.00 72.12 85 ASP A CA 1
ATOM 681 C C . ASP A 1 85 ? 63.902 13.887 -85.459 1.00 72.12 85 ASP A C 1
ATOM 683 O O . ASP A 1 85 ? 62.844 13.524 -84.942 1.00 72.12 85 ASP A O 1
ATOM 687 N N . ALA A 1 86 ? 65.085 13.448 -85.022 1.00 68.31 86 ALA A N 1
ATOM 688 C CA . ALA A 1 86 ? 65.221 12.533 -83.894 1.00 68.31 86 ALA A CA 1
ATOM 689 C C . ALA A 1 86 ? 64.815 13.220 -82.582 1.00 68.31 86 ALA A C 1
ATOM 691 O O . ALA A 1 86 ? 64.067 12.646 -81.793 1.00 68.31 86 ALA A O 1
ATOM 692 N N . TRP A 1 87 ? 65.240 14.468 -82.364 1.00 74.38 87 TRP A N 1
ATOM 693 C CA . TRP A 1 87 ? 64.834 15.253 -81.197 1.00 74.38 87 TRP A CA 1
ATOM 694 C C . TRP A 1 87 ? 63.319 15.504 -81.177 1.00 74.38 87 TRP A C 1
ATOM 696 O O . TRP A 1 87 ? 62.679 15.303 -80.143 1.00 74.38 87 TRP A O 1
ATOM 706 N N . ASN A 1 88 ? 62.720 15.845 -82.322 1.00 77.56 88 ASN A N 1
ATOM 707 C CA . ASN A 1 88 ? 61.280 16.054 -82.474 1.00 77.56 88 ASN A CA 1
ATOM 708 C C . ASN A 1 88 ? 60.481 14.769 -82.213 1.00 77.56 88 ASN A C 1
ATOM 710 O O . ASN A 1 88 ? 59.483 14.798 -81.492 1.00 77.56 88 ASN A O 1
ATOM 714 N N . GLN A 1 89 ? 60.922 13.622 -82.740 1.00 75.19 89 GLN A N 1
ATOM 715 C CA . GLN A 1 89 ? 60.273 12.328 -82.496 1.00 75.19 89 GLN A CA 1
ATOM 716 C C . GLN A 1 89 ? 60.326 11.934 -81.017 1.00 75.19 89 GLN A C 1
ATOM 718 O O . GLN A 1 89 ? 59.311 11.538 -80.444 1.00 75.19 89 GLN A O 1
ATOM 723 N N . VAL A 1 90 ? 61.483 12.090 -80.375 1.00 71.25 90 VAL A N 1
ATOM 724 C CA . VAL A 1 90 ? 61.675 11.755 -78.957 1.00 71.25 90 VAL A CA 1
ATOM 725 C C . VAL A 1 90 ? 60.868 12.682 -78.065 1.00 71.25 90 VAL A C 1
ATOM 727 O O . VAL A 1 90 ? 60.190 12.210 -77.159 1.00 71.25 90 VAL A O 1
ATOM 730 N N . THR A 1 91 ? 60.867 13.982 -78.354 1.00 76.38 91 THR A N 1
ATOM 731 C CA . THR A 1 91 ? 60.083 14.971 -77.606 1.00 76.38 91 THR A CA 1
ATOM 732 C C . THR A 1 91 ? 58.583 14.720 -77.774 1.00 76.38 91 THR A C 1
ATOM 734 O O . THR A 1 91 ? 57.833 14.768 -76.799 1.00 76.38 91 THR A O 1
ATOM 737 N N . LYS A 1 92 ? 58.125 14.352 -78.977 1.00 77.94 92 LYS A N 1
ATOM 738 C CA . LYS A 1 92 ? 56.725 13.976 -79.234 1.00 77.94 92 LYS A CA 1
ATOM 739 C C . LYS A 1 92 ? 56.311 12.709 -78.477 1.00 77.94 92 LYS A C 1
ATOM 741 O O . LYS A 1 92 ? 55.203 12.642 -77.950 1.00 77.94 92 LYS A O 1
ATOM 746 N N . VAL A 1 93 ? 57.185 11.708 -78.395 1.00 76.00 93 VAL A N 1
ATOM 747 C CA . VAL A 1 93 ? 56.913 10.485 -77.623 1.00 76.00 93 VAL A CA 1
ATOM 748 C C . VAL A 1 93 ? 56.975 10.752 -76.117 1.00 76.00 93 VAL A C 1
ATOM 750 O O . VAL A 1 93 ? 56.088 10.314 -75.392 1.00 76.00 93 VAL A O 1
ATOM 753 N N . ALA A 1 94 ? 57.951 11.526 -75.643 1.00 73.81 94 ALA A N 1
ATOM 754 C CA . ALA A 1 94 ? 58.084 11.895 -74.236 1.00 73.81 94 ALA A CA 1
ATOM 755 C C . ALA A 1 94 ? 56.883 12.715 -73.741 1.00 73.81 94 ALA A C 1
ATOM 757 O O . ALA A 1 94 ? 56.340 12.424 -72.680 1.00 73.81 94 ALA A O 1
ATOM 758 N N . THR A 1 95 ? 56.410 13.684 -74.531 1.00 77.44 95 THR A N 1
ATOM 759 C CA . THR A 1 95 ? 55.200 14.462 -74.209 1.00 77.44 95 THR A CA 1
ATOM 760 C C . THR A 1 95 ? 53.941 13.596 -74.220 1.00 77.44 95 THR A C 1
ATOM 762 O O . THR A 1 95 ? 53.104 13.728 -73.329 1.00 77.44 95 THR A O 1
ATOM 765 N N . ARG A 1 96 ? 53.813 12.652 -75.165 1.00 78.81 96 ARG A N 1
ATOM 766 C CA . ARG A 1 96 ? 52.714 11.672 -75.168 1.00 78.81 96 ARG A CA 1
ATOM 767 C C . ARG A 1 96 ? 52.747 10.760 -73.938 1.00 78.81 96 ARG A C 1
ATOM 769 O O . ARG A 1 96 ? 51.705 10.546 -73.329 1.00 78.81 96 ARG A O 1
ATOM 776 N N . ASN A 1 97 ? 53.920 10.264 -73.552 1.00 76.25 97 ASN A N 1
ATOM 777 C CA . ASN A 1 97 ? 54.084 9.421 -72.367 1.00 76.25 97 ASN A CA 1
ATOM 778 C C . ASN A 1 97 ? 53.773 10.194 -71.084 1.00 76.25 97 ASN A C 1
ATOM 780 O O . ASN A 1 97 ? 53.001 9.706 -70.268 1.00 76.25 97 ASN A O 1
ATOM 784 N N . ALA A 1 98 ? 54.273 11.424 -70.951 1.00 79.69 98 ALA A N 1
ATOM 785 C CA . ALA A 1 98 ? 53.952 12.288 -69.819 1.00 79.69 98 ALA A CA 1
ATOM 786 C C . ALA A 1 98 ? 52.440 12.565 -69.713 1.00 79.69 98 ALA A C 1
ATOM 788 O O . ALA A 1 98 ? 51.888 12.563 -68.615 1.00 79.69 98 ALA A O 1
ATOM 789 N N . ASN A 1 99 ? 51.748 12.751 -70.844 1.00 83.25 99 ASN A N 1
ATOM 790 C CA . ASN A 1 99 ? 50.291 12.907 -70.862 1.00 83.25 99 ASN A CA 1
ATOM 791 C C . ASN A 1 99 ? 49.556 11.624 -70.441 1.00 83.25 99 ASN A C 1
ATOM 793 O O . ASN A 1 99 ? 48.591 11.708 -69.683 1.00 83.25 99 ASN A O 1
ATOM 797 N N . ASN A 1 100 ? 50.011 10.449 -70.887 1.00 83.25 100 ASN A N 1
ATOM 798 C CA . ASN A 1 100 ? 49.434 9.167 -70.472 1.00 83.25 100 ASN A CA 1
ATOM 799 C C . ASN A 1 100 ? 49.643 8.917 -68.969 1.00 83.25 100 ASN A C 1
ATOM 801 O O . ASN A 1 100 ? 48.685 8.621 -68.263 1.00 83.25 100 ASN A O 1
ATOM 805 N N . GLU A 1 101 ? 50.863 9.116 -68.460 1.00 81.56 101 GLU A N 1
ATOM 806 C CA . GLU A 1 101 ? 51.186 8.973 -67.033 1.00 81.56 101 GLU A CA 1
ATOM 807 C C . GLU A 1 101 ? 50.378 9.951 -66.172 1.00 81.56 101 GLU A C 1
ATOM 809 O O . GLU A 1 101 ? 49.864 9.584 -65.113 1.00 81.56 101 GLU A O 1
ATOM 814 N N . ARG A 1 102 ? 50.197 11.189 -66.649 1.00 89.06 102 ARG A N 1
ATOM 815 C CA . ARG A 1 102 ? 49.311 12.164 -66.010 1.00 89.06 102 ARG A CA 1
ATOM 816 C C . ARG A 1 102 ? 47.864 11.670 -65.974 1.00 89.06 102 ARG A C 1
ATOM 818 O O . ARG A 1 102 ? 47.248 11.737 -64.914 1.00 89.06 102 ARG A O 1
ATOM 825 N N . SER A 1 103 ? 47.332 11.174 -67.093 1.00 91.06 103 SER A N 1
ATOM 826 C CA . SER A 1 103 ? 45.960 10.653 -67.173 1.00 91.06 103 SER A CA 1
ATOM 827 C C . SER A 1 103 ? 45.744 9.468 -66.226 1.00 91.06 103 SER A C 1
ATOM 829 O O . SER A 1 103 ? 44.731 9.412 -65.532 1.00 91.06 103 SER A O 1
ATOM 831 N N . GLU A 1 104 ? 46.699 8.539 -66.151 1.00 86.88 104 GLU A N 1
ATOM 832 C CA . GLU A 1 104 ? 46.649 7.393 -65.233 1.00 86.88 104 GLU A CA 1
ATOM 833 C C . GLU A 1 104 ? 46.712 7.831 -63.766 1.00 86.88 104 GLU A C 1
ATOM 835 O O . GLU A 1 104 ? 45.942 7.349 -62.934 1.00 86.88 104 GLU A O 1
ATOM 840 N N . ALA A 1 105 ? 47.589 8.785 -63.436 1.00 91.31 105 ALA A N 1
ATOM 841 C CA . ALA A 1 105 ? 47.674 9.340 -62.090 1.00 91.31 105 ALA A CA 1
ATOM 842 C C . ALA A 1 105 ? 46.381 10.075 -61.696 1.00 91.31 105 ALA A C 1
ATOM 844 O O . ALA A 1 105 ? 45.905 9.935 -60.568 1.00 91.31 105 ALA A O 1
ATOM 845 N N . GLU A 1 106 ? 45.786 10.841 -62.615 1.00 94.56 106 GLU A N 1
ATOM 846 C CA . GLU A 1 106 ? 44.493 11.499 -62.410 1.00 94.56 106 GLU A CA 1
ATOM 847 C C . GLU A 1 106 ? 43.372 10.468 -62.201 1.00 94.56 106 GLU A C 1
ATOM 849 O O . GLU A 1 106 ? 42.597 10.594 -61.249 1.00 94.56 106 GLU A O 1
ATOM 854 N N . GLN A 1 107 ? 43.332 9.401 -63.003 1.00 94.31 107 GLN A N 1
ATOM 855 C CA . GLN A 1 107 ? 42.377 8.306 -62.831 1.00 94.31 107 GLN A CA 1
ATOM 856 C C . GLN A 1 107 ? 42.541 7.614 -61.471 1.00 94.31 107 GLN A C 1
ATOM 858 O O . GLN A 1 107 ? 41.560 7.456 -60.743 1.00 94.31 107 GLN A O 1
ATOM 863 N N . MET A 1 108 ? 43.770 7.286 -61.069 1.00 92.50 108 MET A N 1
ATOM 864 C CA . MET A 1 108 ? 44.052 6.678 -59.766 1.00 92.50 108 MET A CA 1
ATOM 865 C C . MET A 1 108 ? 43.619 7.590 -58.609 1.00 92.50 108 MET A C 1
ATOM 867 O O . MET A 1 108 ? 43.053 7.129 -57.615 1.00 92.50 108 MET A O 1
ATOM 871 N N . ARG A 1 109 ? 43.817 8.909 -58.725 1.00 96.19 109 ARG A N 1
ATOM 872 C CA . ARG A 1 109 ? 43.324 9.882 -57.732 1.00 96.19 109 ARG A CA 1
ATOM 873 C C . ARG A 1 109 ? 41.797 9.906 -57.659 1.00 96.19 109 ARG A C 1
ATOM 875 O O . ARG A 1 109 ? 41.242 9.984 -56.565 1.00 96.19 109 ARG A O 1
ATOM 882 N N . LEU A 1 110 ? 41.108 9.817 -58.795 1.00 96.44 110 LEU A N 1
ATOM 883 C CA . LEU A 1 110 ? 39.645 9.751 -58.824 1.00 96.44 110 LEU A CA 1
ATOM 884 C C . LEU A 1 110 ? 39.124 8.450 -58.203 1.00 96.44 110 LEU A C 1
ATOM 886 O O . LEU A 1 110 ? 38.190 8.485 -57.402 1.00 96.44 110 LEU A O 1
ATOM 890 N N . GLU A 1 111 ? 39.731 7.313 -58.533 1.00 95.75 111 GLU A N 1
ATOM 891 C CA . GLU A 1 111 ? 39.369 6.003 -57.982 1.00 95.75 111 GLU A CA 1
ATOM 892 C C . GLU A 1 111 ? 39.610 5.934 -56.472 1.00 95.75 111 GLU A C 1
ATOM 894 O O . GLU A 1 111 ? 38.716 5.542 -55.720 1.00 95.75 111 GLU A O 1
ATOM 899 N N . THR 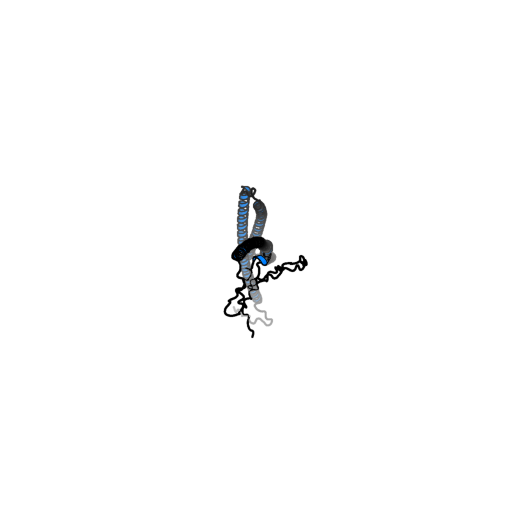A 1 112 ? 40.768 6.404 -56.004 1.00 95.88 112 THR A N 1
ATOM 900 C CA . THR A 1 112 ? 41.073 6.481 -54.566 1.00 95.88 112 THR A CA 1
ATOM 901 C C . THR A 1 112 ? 40.100 7.400 -53.831 1.00 95.88 112 THR A C 1
ATOM 903 O O . THR A 1 112 ? 39.590 7.030 -52.773 1.00 95.88 112 THR A O 1
ATOM 906 N N . TRP A 1 113 ? 39.756 8.559 -54.401 1.00 97.50 113 TRP A N 1
ATOM 907 C CA . TRP A 1 113 ? 38.765 9.456 -53.808 1.00 97.50 113 TRP A CA 1
ATOM 908 C C . TRP A 1 113 ? 37.372 8.815 -53.716 1.00 97.50 113 TRP A C 1
ATOM 910 O O . TRP A 1 113 ? 36.706 8.927 -52.682 1.00 97.50 113 TRP A O 1
ATOM 920 N N . ARG A 1 114 ? 36.935 8.091 -54.758 1.00 96.94 114 ARG A N 1
ATOM 921 C CA . ARG A 1 114 ? 35.670 7.334 -54.740 1.00 96.94 114 ARG A CA 1
ATOM 922 C C . ARG A 1 114 ? 35.685 6.251 -53.664 1.00 96.94 114 ARG A C 1
ATOM 924 O O . ARG A 1 114 ? 34.748 6.190 -52.870 1.00 96.94 114 ARG A O 1
ATOM 931 N N . ALA A 1 115 ? 36.759 5.468 -53.578 1.00 96.12 115 ALA A N 1
ATOM 932 C CA . ALA A 1 115 ? 36.907 4.421 -52.571 1.00 96.12 115 ALA A CA 1
ATOM 933 C C . ALA A 1 115 ? 36.849 4.985 -51.139 1.00 96.12 115 ALA A C 1
ATOM 935 O O . ALA A 1 115 ? 36.134 4.446 -50.294 1.00 96.12 115 ALA A O 1
ATOM 936 N N . ILE A 1 116 ? 37.521 6.114 -50.876 1.00 96.00 116 ILE A N 1
ATOM 937 C CA . ILE A 1 116 ? 37.461 6.811 -49.579 1.00 96.00 116 ILE A CA 1
ATOM 938 C C . ILE A 1 116 ? 36.030 7.258 -49.274 1.00 96.00 116 ILE A C 1
ATOM 940 O O . ILE A 1 116 ? 35.527 7.045 -48.168 1.00 96.00 116 ILE A O 1
ATOM 944 N N . ARG A 1 117 ? 35.348 7.869 -50.248 1.00 97.25 117 ARG A N 1
ATOM 945 C CA . ARG A 1 117 ? 33.972 8.345 -50.070 1.00 97.25 117 ARG A CA 1
ATOM 946 C C . ARG A 1 117 ? 33.014 7.198 -49.762 1.00 97.25 117 ARG A C 1
ATOM 948 O O . ARG A 1 117 ? 32.181 7.327 -48.864 1.00 97.25 117 ARG A O 1
ATOM 955 N N . GLU A 1 118 ? 33.133 6.085 -50.475 1.00 96.69 118 GLU A N 1
ATOM 956 C CA . GLU A 1 118 ? 32.327 4.893 -50.226 1.00 96.69 118 GLU A CA 1
ATOM 957 C C . GLU A 1 118 ? 32.622 4.271 -48.863 1.00 96.69 118 GLU A C 1
ATOM 959 O O . GLU A 1 118 ? 31.684 3.960 -48.131 1.00 96.69 118 GLU A O 1
ATOM 964 N N . ALA 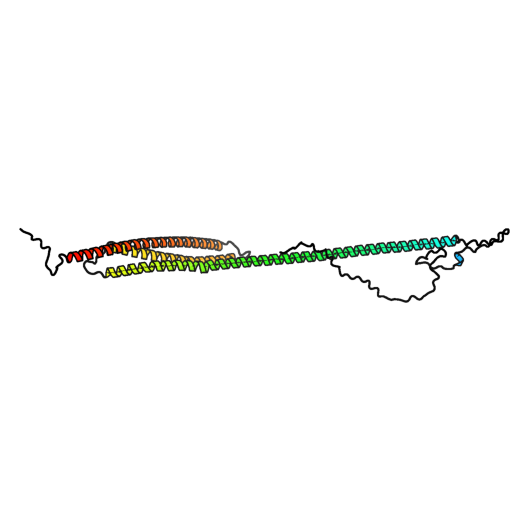A 1 119 ? 33.896 4.133 -48.487 1.00 96.19 119 ALA A N 1
ATOM 965 C CA . ALA A 1 119 ? 34.288 3.614 -47.180 1.00 96.19 119 ALA A CA 1
ATOM 966 C C . ALA A 1 119 ? 33.739 4.487 -46.040 1.00 96.19 119 ALA A C 1
ATOM 968 O O . ALA A 1 119 ? 33.154 3.970 -45.085 1.00 96.19 119 ALA A O 1
ATOM 969 N N . ASN A 1 120 ? 33.837 5.812 -46.169 1.00 97.06 120 ASN A N 1
ATOM 970 C CA . ASN A 1 120 ? 33.270 6.758 -45.208 1.00 97.06 120 ASN A CA 1
ATOM 971 C C . ASN A 1 120 ? 31.745 6.637 -45.118 1.00 97.06 120 ASN A C 1
ATOM 973 O O . ASN A 1 120 ? 31.200 6.613 -44.014 1.00 97.06 120 ASN A O 1
ATOM 977 N N . LYS A 1 121 ? 31.053 6.518 -46.260 1.00 96.69 121 LYS A N 1
ATOM 978 C CA . LYS A 1 121 ? 29.599 6.315 -46.286 1.00 96.69 121 LYS A CA 1
ATOM 979 C C . LYS A 1 121 ? 29.215 5.017 -45.573 1.00 96.69 121 LYS A C 1
ATOM 981 O O . LYS A 1 121 ? 28.419 5.061 -44.642 1.00 96.69 121 LYS A O 1
ATOM 986 N N . ARG A 1 122 ? 29.844 3.892 -45.930 1.00 96.88 122 ARG A N 1
ATOM 987 C CA . ARG A 1 122 ? 29.599 2.582 -45.299 1.00 96.88 122 ARG A CA 1
ATOM 988 C C . ARG A 1 122 ? 29.846 2.623 -43.790 1.00 96.88 122 ARG A C 1
ATOM 990 O O . ARG A 1 122 ? 29.060 2.073 -43.027 1.00 96.88 122 ARG A O 1
ATOM 997 N N . THR A 1 123 ? 30.902 3.309 -43.356 1.00 96.38 123 THR A N 1
ATOM 998 C CA . THR A 1 123 ? 31.239 3.453 -41.931 1.00 96.38 123 THR A CA 1
ATOM 999 C C . THR A 1 123 ? 30.183 4.271 -41.191 1.00 96.38 123 THR A C 1
ATOM 1001 O O . THR A 1 123 ? 29.733 3.870 -40.120 1.00 96.38 123 THR A O 1
ATOM 1004 N N . LYS A 1 124 ? 29.732 5.386 -41.779 1.00 97.31 124 LYS A N 1
ATOM 1005 C CA . LYS A 1 124 ? 28.662 6.219 -41.216 1.00 97.31 124 LYS A CA 1
ATOM 1006 C C . LYS A 1 124 ? 27.341 5.457 -41.127 1.00 97.31 124 LYS A C 1
ATOM 1008 O O . LYS A 1 124 ? 26.693 5.492 -40.085 1.00 97.31 124 LYS A O 1
ATOM 1013 N N . ASP A 1 125 ? 26.972 4.740 -42.183 1.00 96.75 125 ASP A N 1
ATOM 1014 C CA . ASP A 1 125 ? 25.741 3.950 -42.226 1.00 96.75 125 ASP A CA 1
ATOM 1015 C C . ASP A 1 125 ? 25.778 2.831 -41.172 1.00 96.75 125 ASP A C 1
ATOM 1017 O O . ASP A 1 125 ? 24.834 2.678 -40.398 1.00 96.75 125 ASP A O 1
ATOM 1021 N N . MET A 1 126 ? 26.903 2.118 -41.049 1.00 96.06 126 MET A N 1
ATOM 1022 C CA . MET A 1 126 ? 27.095 1.095 -40.015 1.00 96.06 126 MET A CA 1
ATOM 1023 C C . MET A 1 126 ? 27.021 1.681 -38.597 1.00 96.06 126 MET A C 1
ATOM 1025 O O . MET A 1 126 ? 26.350 1.120 -37.728 1.00 96.06 126 MET A O 1
ATOM 1029 N N . GLN A 1 127 ? 27.663 2.828 -38.359 1.00 96.94 127 GLN A N 1
ATOM 1030 C CA . GLN A 1 127 ? 27.632 3.506 -37.062 1.00 96.94 127 GLN A CA 1
ATOM 1031 C C . GLN A 1 127 ? 26.212 3.946 -36.691 1.00 96.94 127 GLN A C 1
ATOM 1033 O O . GLN A 1 127 ? 25.791 3.778 -35.544 1.00 96.94 127 GLN A O 1
ATOM 1038 N N . ASN A 1 128 ? 25.457 4.472 -37.656 1.00 97.19 128 ASN A N 1
ATOM 1039 C CA . ASN A 1 128 ? 24.065 4.868 -37.466 1.00 97.19 128 ASN A CA 1
ATOM 1040 C C . ASN A 1 128 ? 23.186 3.658 -37.131 1.00 97.19 128 ASN A C 1
ATOM 1042 O O . ASN A 1 128 ? 22.429 3.708 -36.163 1.00 97.19 128 ASN A O 1
ATOM 1046 N N . LEU A 1 129 ? 23.327 2.555 -37.872 1.00 97.62 129 LEU A N 1
ATOM 1047 C CA . LEU A 1 129 ? 22.597 1.311 -37.610 1.00 97.62 129 LEU A CA 1
ATOM 1048 C C . LEU A 1 129 ? 22.913 0.749 -36.220 1.00 97.62 129 LEU A C 1
ATOM 1050 O O . LEU A 1 129 ? 22.001 0.362 -35.490 1.00 97.62 129 LEU A O 1
ATOM 1054 N N . SER A 1 130 ? 24.190 0.728 -35.833 1.00 96.81 130 SER A N 1
ATOM 1055 C CA . SER A 1 130 ? 24.616 0.274 -34.505 1.00 96.81 130 SER A CA 1
ATOM 1056 C C . SER A 1 130 ? 24.027 1.157 -33.401 1.00 96.81 130 SER A C 1
ATOM 1058 O O . SER A 1 130 ? 23.425 0.661 -32.449 1.00 96.81 130 SER A O 1
ATOM 1060 N N . THR A 1 131 ? 24.099 2.477 -33.578 1.00 97.19 131 THR A N 1
ATOM 1061 C CA . THR A 1 131 ? 23.551 3.457 -32.632 1.00 97.19 131 THR A CA 1
ATOM 1062 C C . THR A 1 131 ? 22.035 3.312 -32.499 1.00 97.19 131 THR A C 1
ATOM 1064 O O . THR A 1 131 ? 21.511 3.360 -31.388 1.00 97.19 131 THR A O 1
ATOM 1067 N N . GLN A 1 132 ? 21.320 3.078 -33.602 1.00 97.06 132 GLN A N 1
ATOM 1068 C CA . GLN A 1 132 ? 19.877 2.851 -33.569 1.00 97.06 132 GLN A CA 1
ATOM 1069 C C . GLN A 1 132 ? 19.520 1.549 -32.844 1.00 97.06 132 GLN A C 1
ATOM 1071 O O . GLN A 1 132 ? 18.617 1.545 -32.013 1.00 97.06 132 GLN A O 1
ATOM 1076 N N 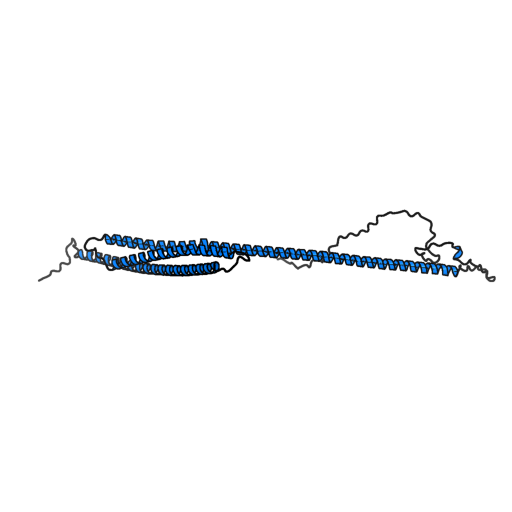. LYS A 1 133 ? 20.257 0.457 -33.085 1.00 97.75 133 LYS A N 1
ATOM 1077 C CA . LYS A 1 133 ? 20.060 -0.806 -32.352 1.00 97.75 133 LYS A CA 1
ATOM 1078 C C . LYS A 1 133 ? 20.275 -0.630 -30.850 1.00 97.75 133 LYS A C 1
ATOM 1080 O O . LYS A 1 133 ? 19.511 -1.177 -30.062 1.00 97.75 133 LYS A O 1
ATOM 1085 N N . LEU A 1 134 ? 21.288 0.141 -30.449 1.00 97.25 134 LEU A N 1
ATOM 1086 C CA . LEU A 1 134 ? 21.533 0.453 -29.039 1.00 97.25 134 LEU A CA 1
ATOM 1087 C C . LEU A 1 134 ? 20.400 1.286 -28.433 1.00 97.25 134 LEU A C 1
ATOM 1089 O O . LEU A 1 134 ? 19.965 0.980 -27.328 1.00 97.25 134 LEU A O 1
ATOM 1093 N N . LYS A 1 135 ? 19.884 2.283 -29.162 1.00 97.31 135 LYS A N 1
ATOM 1094 C CA . LYS A 1 135 ? 18.722 3.072 -28.725 1.00 97.31 135 LYS A CA 1
ATOM 1095 C C . LYS A 1 135 ? 17.488 2.201 -28.513 1.00 97.31 135 LYS A C 1
ATOM 1097 O O . LYS A 1 135 ? 16.882 2.294 -27.454 1.00 97.31 135 LYS A O 1
ATOM 1102 N N . ASN A 1 136 ? 17.165 1.333 -29.471 1.00 96.62 136 ASN A N 1
ATOM 1103 C CA . ASN A 1 136 ? 16.023 0.427 -29.350 1.00 96.62 136 ASN A CA 1
ATOM 1104 C C . ASN A 1 136 ? 16.190 -0.497 -28.130 1.00 96.62 136 ASN A C 1
ATOM 1106 O O . ASN A 1 136 ? 15.306 -0.569 -27.290 1.00 96.62 136 ASN A O 1
ATOM 1110 N N . ARG A 1 137 ? 17.373 -1.106 -27.951 1.00 97.81 137 ARG A N 1
ATOM 1111 C CA . ARG A 1 137 ? 17.651 -1.946 -26.771 1.00 97.81 137 ARG A CA 1
ATOM 1112 C C . ARG A 1 137 ? 17.539 -1.180 -25.454 1.00 97.81 137 ARG A C 1
ATOM 1114 O O . ARG A 1 137 ? 17.077 -1.738 -24.468 1.00 97.81 137 ARG A O 1
ATOM 1121 N N . MET A 1 138 ? 17.992 0.070 -25.417 1.00 97.38 138 MET A N 1
ATOM 1122 C CA . MET A 1 138 ? 17.867 0.921 -24.233 1.00 97.38 138 MET A CA 1
ATOM 1123 C C . MET A 1 138 ? 16.395 1.188 -23.902 1.00 97.38 138 MET A C 1
ATOM 1125 O O . MET A 1 138 ? 16.024 1.099 -22.737 1.00 97.38 138 MET A O 1
ATOM 1129 N N . GLN A 1 139 ? 15.564 1.449 -24.916 1.00 97.81 139 GLN A N 1
ATOM 1130 C CA . GLN A 1 139 ? 14.118 1.617 -24.753 1.00 97.81 139 GLN A CA 1
ATOM 1131 C C . GLN A 1 139 ? 13.449 0.336 -24.248 1.00 97.81 139 GLN A C 1
ATOM 1133 O O . GLN A 1 139 ? 12.662 0.407 -23.312 1.00 97.81 139 GLN A O 1
ATOM 1138 N N . ASP A 1 140 ? 13.806 -0.828 -24.796 1.00 97.88 140 ASP A N 1
ATOM 1139 C CA . ASP A 1 140 ? 13.269 -2.116 -24.341 1.00 97.88 140 ASP A CA 1
ATOM 1140 C C . ASP A 1 140 ? 13.638 -2.383 -22.876 1.00 97.88 140 ASP A C 1
ATOM 1142 O O . ASP A 1 140 ? 12.795 -2.766 -22.067 1.00 97.88 140 ASP A O 1
ATOM 1146 N N . ILE A 1 141 ? 14.902 -2.148 -22.506 1.00 97.81 141 ILE A N 1
ATOM 1147 C CA . ILE A 1 141 ? 15.370 -2.306 -21.123 1.00 97.81 141 ILE A CA 1
ATOM 1148 C C . ILE A 1 141 ? 14.630 -1.341 -20.194 1.00 97.81 141 ILE A C 1
ATOM 1150 O O . ILE A 1 141 ? 14.236 -1.729 -19.097 1.00 97.81 141 ILE A O 1
ATOM 1154 N N . GLU A 1 142 ? 14.435 -0.092 -20.611 1.00 97.81 142 GLU A N 1
ATOM 1155 C CA . GLU A 1 142 ? 13.698 0.897 -19.830 1.00 97.81 142 GLU A CA 1
ATOM 1156 C C . GLU A 1 142 ? 12.224 0.519 -19.664 1.00 97.81 142 GLU A C 1
ATOM 1158 O O . GLU A 1 142 ? 11.694 0.626 -18.557 1.00 97.81 142 GLU A O 1
ATOM 1163 N N . TYR A 1 143 ? 11.589 0.016 -20.722 1.00 98.12 143 TYR A N 1
ATOM 1164 C CA . TYR A 1 143 ? 10.234 -0.518 -20.672 1.00 98.12 143 TYR A CA 1
ATOM 1165 C C . TYR A 1 143 ? 10.133 -1.639 -19.636 1.00 98.12 143 TYR A C 1
ATOM 1167 O O . TYR A 1 143 ? 9.358 -1.525 -18.690 1.00 98.12 143 TYR A O 1
ATOM 1175 N N . TRP A 1 144 ? 10.984 -2.664 -19.732 1.00 98.19 144 TRP A N 1
ATOM 1176 C CA . TRP A 1 144 ? 10.968 -3.782 -18.787 1.00 98.19 144 TRP A CA 1
ATOM 1177 C C . TRP A 1 144 ? 11.312 -3.361 -17.362 1.00 98.19 144 TRP A C 1
ATOM 1179 O O . TRP A 1 144 ? 10.704 -3.853 -16.417 1.00 98.19 144 TRP A O 1
ATOM 1189 N N . ARG A 1 145 ? 12.242 -2.418 -17.179 1.00 97.88 145 ARG A N 1
ATOM 1190 C CA . ARG A 1 145 ? 12.529 -1.840 -15.861 1.00 97.88 145 ARG A CA 1
ATOM 1191 C C . ARG A 1 145 ? 11.276 -1.198 -15.270 1.00 97.88 145 ARG A C 1
ATOM 1193 O O . ARG A 1 145 ? 10.988 -1.404 -14.092 1.00 97.88 145 ARG A O 1
ATOM 1200 N N . ASN A 1 146 ? 10.564 -0.399 -16.059 1.00 96.81 146 ASN A N 1
ATOM 1201 C CA . ASN A 1 146 ? 9.369 0.303 -15.603 1.00 96.81 146 ASN A CA 1
ATOM 1202 C C . ASN A 1 146 ? 8.224 -0.675 -15.316 1.00 96.81 146 ASN A C 1
ATOM 1204 O O . ASN A 1 146 ? 7.566 -0.523 -14.289 1.00 96.81 146 ASN A O 1
ATOM 1208 N N . GLU A 1 147 ? 8.053 -1.692 -16.162 1.00 97.75 147 GLU A N 1
ATOM 1209 C CA . GLU A 1 147 ? 7.055 -2.749 -15.994 1.00 97.75 147 GLU A CA 1
ATOM 1210 C C . GLU A 1 147 ? 7.306 -3.541 -14.707 1.00 97.75 147 GLU A C 1
ATOM 1212 O O . GLU A 1 147 ? 6.446 -3.600 -13.8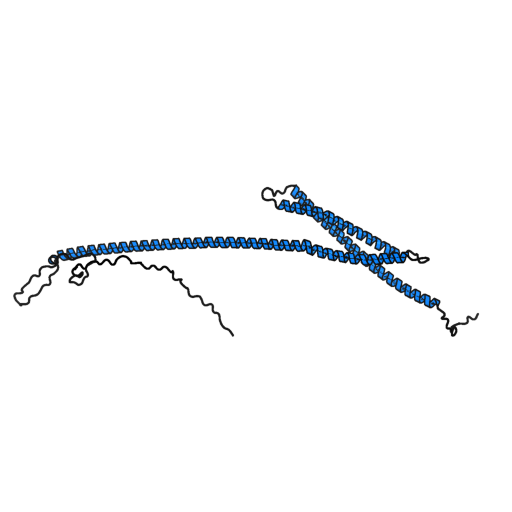33 1.00 97.75 147 GLU A O 1
ATOM 1217 N N . LEU A 1 148 ? 8.536 -4.030 -14.510 1.00 96.88 148 LEU A N 1
ATOM 1218 C CA . LEU A 1 148 ? 8.935 -4.729 -13.285 1.00 96.88 148 LEU A CA 1
ATOM 1219 C C . LEU A 1 148 ? 8.794 -3.841 -12.045 1.00 96.88 148 LEU A C 1
ATOM 1221 O O . LEU A 1 148 ? 8.340 -4.299 -11.002 1.00 96.88 148 LEU A O 1
ATOM 1225 N N . SER A 1 149 ? 9.145 -2.556 -12.143 1.00 97.56 149 SER A N 1
ATOM 1226 C CA . SER A 1 149 ? 8.958 -1.611 -11.035 1.00 97.56 149 SER A CA 1
ATOM 1227 C C . SER A 1 149 ? 7.479 -1.385 -10.717 1.00 97.56 149 SER A C 1
ATOM 1229 O O . SER A 1 149 ? 7.131 -1.136 -9.565 1.00 97.56 149 SER A O 1
ATOM 1231 N N . SER A 1 150 ? 6.608 -1.425 -11.728 1.00 96.44 150 SER A N 1
ATOM 1232 C CA . SER A 1 150 ? 5.161 -1.341 -11.543 1.00 96.44 150 SER A CA 1
ATOM 1233 C C . SER A 1 150 ? 4.629 -2.579 -10.835 1.00 96.44 150 SER A C 1
ATOM 1235 O O . SER A 1 150 ? 3.911 -2.433 -9.851 1.00 96.44 150 SER A O 1
ATOM 1237 N N . GLU A 1 151 ? 5.062 -3.763 -11.266 1.00 95.94 151 GLU A N 1
ATOM 1238 C CA . GLU A 1 151 ? 4.662 -5.037 -10.667 1.00 95.94 151 GLU A CA 1
ATOM 1239 C C . GLU A 1 151 ? 5.141 -5.179 -9.214 1.00 95.94 151 GLU A C 1
ATOM 1241 O O . GLU A 1 151 ? 4.418 -5.643 -8.339 1.00 95.94 151 GLU A O 1
ATOM 1246 N N . ILE A 1 152 ? 6.348 -4.704 -8.899 1.00 96.25 152 ILE A N 1
ATOM 1247 C CA . ILE A 1 152 ? 6.820 -4.653 -7.507 1.00 96.25 152 ILE A CA 1
ATOM 1248 C C . ILE A 1 152 ? 5.896 -3.768 -6.662 1.00 96.25 152 ILE A C 1
ATOM 1250 O O . ILE A 1 152 ? 5.480 -4.168 -5.578 1.00 96.25 152 ILE A O 1
ATOM 1254 N N . ARG A 1 153 ? 5.507 -2.592 -7.172 1.00 95.94 153 ARG A N 1
ATOM 1255 C CA . ARG A 1 153 ? 4.596 -1.691 -6.451 1.00 95.94 153 ARG A CA 1
ATOM 1256 C C . ARG A 1 153 ? 3.207 -2.294 -6.247 1.00 95.94 153 ARG A C 1
ATOM 1258 O O . ARG A 1 153 ? 2.609 -2.050 -5.201 1.00 95.94 153 ARG A O 1
ATOM 1265 N N . THR A 1 154 ? 2.665 -3.023 -7.222 1.00 95.12 154 THR A N 1
ATOM 1266 C CA . THR A 1 154 ? 1.360 -3.687 -7.067 1.00 95.12 154 THR A CA 1
ATOM 1267 C C . THR A 1 154 ? 1.444 -4.787 -6.014 1.00 95.12 154 THR A C 1
ATOM 1269 O O . THR A 1 154 ? 0.597 -4.816 -5.121 1.00 95.12 154 THR A O 1
ATOM 1272 N N . MET A 1 155 ? 2.500 -5.605 -6.033 1.00 94.94 155 MET A N 1
ATOM 1273 C CA . MET A 1 155 ? 2.745 -6.622 -5.006 1.00 94.94 155 MET A CA 1
ATOM 1274 C C . MET A 1 155 ? 2.903 -6.016 -3.604 1.00 94.94 155 MET A C 1
ATOM 1276 O O . MET A 1 155 ? 2.284 -6.507 -2.662 1.00 94.94 155 MET A O 1
ATOM 1280 N N . ASP A 1 156 ? 3.659 -4.926 -3.447 1.00 95.38 156 ASP A N 1
ATOM 1281 C CA . ASP A 1 156 ? 3.812 -4.241 -2.153 1.00 95.38 156 ASP A CA 1
ATOM 1282 C C . ASP A 1 156 ? 2.459 -3.739 -1.620 1.00 95.38 156 ASP A C 1
ATOM 1284 O O . ASP A 1 156 ? 2.120 -3.925 -0.448 1.00 95.38 156 ASP A O 1
ATOM 1288 N N . GLN A 1 157 ? 1.626 -3.163 -2.494 1.00 94.44 157 GLN A N 1
ATOM 1289 C CA . GLN A 1 157 ? 0.272 -2.743 -2.125 1.00 94.44 157 GLN A CA 1
ATOM 1290 C C . GLN A 1 157 ? -0.608 -3.923 -1.704 1.00 94.44 157 GLN A C 1
ATOM 1292 O O . GLN A 1 157 ? -1.435 -3.778 -0.802 1.00 94.44 157 GLN A O 1
ATOM 1297 N N . GLU A 1 158 ? -0.484 -5.078 -2.357 1.00 94.38 158 GLU A N 1
ATOM 1298 C CA . GLU A 1 158 ? -1.194 -6.295 -1.958 1.00 94.38 158 GLU A CA 1
ATOM 1299 C C . GLU A 1 158 ? -0.715 -6.815 -0.604 1.00 94.38 158 GLU A C 1
ATOM 1301 O O . GLU A 1 158 ? -1.544 -7.139 0.247 1.00 94.38 158 GLU A O 1
ATOM 1306 N N . GLN A 1 159 ? 0.595 -6.816 -0.354 1.00 91.75 159 GLN A N 1
ATOM 1307 C CA . GLN A 1 159 ? 1.152 -7.185 0.946 1.00 91.75 159 GLN A CA 1
ATOM 1308 C C . GLN A 1 159 ? 0.626 -6.286 2.065 1.00 91.75 159 GLN A C 1
ATOM 1310 O O . GLN A 1 159 ? 0.226 -6.780 3.121 1.00 91.75 159 GLN A O 1
ATOM 1315 N N . ASP A 1 160 ? 0.581 -4.974 1.846 1.00 92.38 160 ASP A N 1
ATOM 1316 C CA . ASP A 1 160 ? 0.075 -4.042 2.849 1.00 92.38 160 ASP A CA 1
ATOM 1317 C C . ASP A 1 160 ? -1.439 -4.173 3.056 1.00 92.38 160 ASP A C 1
ATOM 1319 O O . ASP A 1 160 ? -1.904 -4.144 4.200 1.00 92.38 160 ASP A O 1
ATOM 1323 N N . LYS A 1 161 ? -2.216 -4.421 1.991 1.00 92.25 161 LYS A N 1
ATOM 1324 C CA . LYS A 1 161 ? -3.645 -4.764 2.111 1.00 92.25 161 LYS A CA 1
ATOM 1325 C C . LYS A 1 161 ? -3.843 -6.023 2.954 1.00 92.25 161 LYS A C 1
ATOM 1327 O O . LYS A 1 161 ? -4.644 -5.996 3.885 1.00 92.25 161 LYS A O 1
ATOM 1332 N N . LEU A 1 162 ? -3.089 -7.089 2.681 1.00 88.62 162 LEU A N 1
ATOM 1333 C CA . LEU A 1 162 ? -3.170 -8.346 3.428 1.00 88.62 162 LEU A CA 1
ATOM 1334 C C . LEU A 1 162 ? -2.795 -8.162 4.902 1.00 88.62 162 LEU A C 1
ATOM 1336 O O . LEU A 1 162 ? -3.482 -8.690 5.777 1.00 88.62 162 LEU A O 1
ATOM 1340 N N . LYS A 1 163 ? -1.760 -7.367 5.206 1.00 89.12 163 LYS A N 1
ATOM 1341 C CA . LYS A 1 163 ? -1.424 -7.010 6.594 1.00 89.12 163 LYS A CA 1
ATOM 1342 C C . LYS A 1 163 ? -2.599 -6.308 7.271 1.00 89.12 163 LYS A C 1
ATOM 1344 O O . LYS A 1 163 ? -3.008 -6.723 8.352 1.00 89.12 163 LYS A O 1
ATOM 1349 N N . ILE A 1 164 ? -3.168 -5.272 6.650 1.00 85.75 164 ILE A N 1
ATOM 1350 C CA . ILE A 1 164 ? -4.311 -4.532 7.211 1.00 85.75 164 ILE A CA 1
ATOM 1351 C C . ILE A 1 164 ? -5.511 -5.465 7.439 1.00 85.75 164 ILE A C 1
ATOM 1353 O O . ILE A 1 164 ? -6.143 -5.414 8.499 1.00 85.75 164 ILE A O 1
ATOM 1357 N N . GLU A 1 165 ? -5.819 -6.345 6.486 1.00 85.88 165 GLU A N 1
ATOM 1358 C CA . GLU A 1 165 ? -6.889 -7.337 6.624 1.00 85.88 165 GLU A CA 1
ATOM 1359 C C . GLU A 1 165 ? -6.627 -8.294 7.795 1.00 85.88 165 GLU A C 1
ATOM 1361 O O . GLU A 1 165 ? -7.513 -8.498 8.624 1.00 85.88 165 GLU A O 1
ATOM 1366 N N . PHE A 1 166 ? -5.399 -8.793 7.950 1.00 85.81 166 PHE A N 1
ATOM 1367 C CA . PHE A 1 166 ? -5.003 -9.629 9.086 1.00 85.81 166 PHE A CA 1
ATOM 1368 C C . PHE A 1 166 ? -5.172 -8.904 10.435 1.00 85.81 166 PHE A C 1
ATOM 1370 O O . PHE A 1 166 ? -5.793 -9.435 11.363 1.00 85.81 166 PHE A O 1
ATOM 1377 N N . TYR A 1 167 ? -4.688 -7.661 10.544 1.00 82.06 167 TYR A N 1
ATOM 1378 C CA . TYR A 1 167 ? -4.822 -6.852 11.762 1.00 82.06 167 TYR A CA 1
ATOM 1379 C C . TYR A 1 167 ? -6.291 -6.582 12.123 1.00 82.06 167 TYR A C 1
ATOM 1381 O O . TYR A 1 167 ? -6.659 -6.629 13.300 1.00 82.06 167 TYR A O 1
ATOM 1389 N N . THR A 1 168 ? -7.142 -6.325 11.126 1.00 79.38 168 THR A N 1
ATOM 1390 C CA . THR A 1 168 ? -8.562 -5.999 11.338 1.00 79.38 168 THR A CA 1
ATOM 1391 C C . THR A 1 168 ? -9.445 -7.223 11.585 1.00 79.38 168 THR A C 1
ATOM 1393 O O . THR A 1 168 ? -10.387 -7.122 12.374 1.00 79.38 168 THR A O 1
ATOM 1396 N N . GLN A 1 169 ? -9.161 -8.371 10.960 1.00 79.25 169 GLN A N 1
ATOM 1397 C CA . GLN A 1 169 ? -9.975 -9.587 11.094 1.00 79.25 169 GLN A CA 1
ATOM 1398 C C . GLN A 1 169 ? -9.558 -10.498 12.249 1.00 79.25 169 GLN A C 1
ATOM 1400 O O . GLN A 1 169 ? -10.416 -11.192 12.790 1.00 79.25 169 GLN A O 1
ATOM 1405 N N . ILE A 1 170 ? -8.279 -10.521 12.631 1.00 74.44 170 ILE A N 1
ATOM 1406 C CA . ILE A 1 170 ? -7.772 -11.490 13.613 1.00 74.44 170 ILE A CA 1
ATOM 1407 C C . ILE A 1 170 ? -7.323 -10.785 14.889 1.00 74.44 170 ILE A C 1
ATOM 1409 O O . ILE A 1 170 ? -7.879 -11.047 15.956 1.00 74.44 170 ILE A O 1
ATOM 1413 N N . LEU A 1 171 ? -6.378 -9.847 14.792 1.00 74.06 171 LEU A N 1
ATOM 1414 C CA . LEU A 1 171 ? -5.762 -9.263 15.986 1.00 74.06 171 LEU A CA 1
ATOM 1415 C C . LEU A 1 171 ? -6.728 -8.349 16.757 1.00 74.06 171 LEU A C 1
ATOM 1417 O O . LEU A 1 171 ? -6.878 -8.474 17.973 1.00 74.06 171 LEU A O 1
ATOM 1421 N N . TYR A 1 172 ? -7.431 -7.456 16.054 1.00 72.88 172 TYR A N 1
ATOM 1422 C CA . TYR A 1 172 ? -8.360 -6.516 16.685 1.00 72.88 172 TYR A CA 1
ATOM 1423 C C . TYR A 1 172 ? -9.554 -7.213 17.374 1.00 72.88 172 TYR A C 1
ATOM 1425 O O . TYR A 1 172 ? -9.877 -6.851 18.511 1.00 72.88 172 TYR A O 1
ATOM 1433 N N . PRO A 1 173 ? -10.207 -8.232 16.773 1.00 69.12 173 PRO A N 1
ATOM 1434 C CA . PRO A 1 173 ? -11.268 -8.979 17.445 1.00 69.12 173 PRO A CA 1
ATOM 1435 C C . PRO A 1 173 ? -10.765 -9.821 18.616 1.00 69.12 173 PRO A C 1
ATOM 1437 O O . PRO A 1 173 ? -11.457 -9.875 19.629 1.00 69.12 173 PRO A O 1
ATOM 1440 N N . GLN A 1 174 ? -9.579 -10.432 18.517 1.00 73.62 174 GLN A N 1
ATOM 1441 C CA . GLN A 1 174 ? -8.995 -11.221 19.607 1.00 73.62 174 GLN A CA 1
ATOM 1442 C C . GLN A 1 174 ? -8.696 -10.362 20.832 1.00 73.62 174 GLN A C 1
ATOM 1444 O O . GLN A 1 174 ? -9.122 -10.709 21.933 1.00 73.62 174 GLN A O 1
ATOM 1449 N N . GLU A 1 175 ? -8.042 -9.213 20.649 1.00 73.81 175 GLU A N 1
ATOM 1450 C CA . GLU A 1 175 ? -7.725 -8.326 21.771 1.00 73.81 175 GLU A CA 1
ATOM 1451 C C . GLU A 1 175 ? -9.007 -7.773 22.403 1.00 73.81 175 GLU A C 1
ATOM 1453 O O . GLU A 1 175 ? -9.173 -7.760 23.624 1.00 73.81 175 GLU A O 1
ATOM 1458 N N . LYS A 1 176 ? -9.991 -7.414 21.571 1.00 75.12 176 LYS A N 1
ATOM 1459 C CA . LYS A 1 176 ? -11.296 -6.951 22.044 1.00 75.12 176 LYS A CA 1
ATOM 1460 C C . LYS A 1 176 ? -12.073 -8.037 22.796 1.00 75.12 176 LYS A C 1
ATOM 1462 O O . LYS A 1 176 ? -12.697 -7.735 23.815 1.00 75.12 176 LYS A O 1
ATOM 1467 N N . LEU A 1 177 ? -12.046 -9.281 22.316 1.00 74.06 177 LEU A N 1
ATOM 1468 C CA . LEU A 1 177 ? -12.686 -10.428 22.963 1.00 74.06 177 LEU A CA 1
ATOM 1469 C C . LEU A 1 177 ? -11.984 -10.778 24.280 1.00 74.06 177 LEU A C 1
ATOM 1471 O O . LEU A 1 177 ? -12.659 -11.048 25.270 1.00 74.06 177 LEU A O 1
ATOM 1475 N N . ARG A 1 178 ? -10.648 -10.691 24.328 1.00 78.56 178 ARG A N 1
ATOM 1476 C CA . ARG A 1 178 ? -9.845 -10.888 25.542 1.00 78.56 178 ARG A CA 1
ATOM 1477 C C . ARG A 1 178 ? -10.233 -9.893 26.633 1.00 78.56 178 ARG A C 1
ATOM 1479 O O . ARG A 1 178 ? -10.557 -10.306 27.744 1.00 78.56 178 ARG A O 1
ATOM 1486 N N . VAL A 1 179 ? -10.288 -8.603 26.297 1.00 72.06 179 VAL A N 1
ATOM 1487 C CA . VAL A 1 179 ? -10.710 -7.540 27.227 1.00 72.06 179 VAL A CA 1
ATOM 1488 C C . VAL A 1 179 ? -12.164 -7.737 27.674 1.00 72.06 179 VAL A C 1
ATOM 1490 O O . VAL A 1 179 ? -12.479 -7.563 28.850 1.00 72.06 179 VAL A O 1
ATOM 1493 N N . MET A 1 180 ? -13.057 -8.151 26.769 1.00 70.25 180 MET A N 1
ATOM 1494 C CA . MET A 1 180 ? -14.460 -8.415 27.106 1.00 70.25 180 MET A CA 1
ATOM 1495 C C . MET A 1 180 ? -14.625 -9.615 28.049 1.00 70.25 180 MET A C 1
ATOM 1497 O O . MET A 1 180 ? -15.383 -9.534 29.013 1.00 70.25 180 MET A O 1
ATOM 1501 N N . ASN A 1 181 ? -13.902 -10.708 27.803 1.00 74.44 181 ASN A N 1
ATOM 1502 C CA . ASN A 1 181 ? -13.921 -11.894 28.657 1.00 74.44 181 ASN A CA 1
ATOM 1503 C C . ASN A 1 181 ? -13.330 -11.600 30.037 1.00 74.44 181 ASN A C 1
ATOM 1505 O O . ASN A 1 181 ? -13.879 -12.046 31.042 1.00 74.44 181 ASN A O 1
ATOM 1509 N N . MET A 1 182 ? -12.266 -10.796 30.097 1.00 71.81 182 MET A N 1
ATOM 1510 C CA . MET A 1 182 ? -11.703 -10.330 31.361 1.00 71.81 182 MET A CA 1
ATOM 1511 C C . MET A 1 182 ? -12.746 -9.531 32.155 1.00 71.81 182 MET A C 1
ATOM 1513 O O . MET A 1 182 ? -13.005 -9.854 33.312 1.00 71.81 182 MET A O 1
ATOM 1517 N N . ALA A 1 183 ? -13.427 -8.568 31.522 1.00 72.94 183 ALA A N 1
ATOM 1518 C CA . ALA A 1 183 ? -14.503 -7.804 32.158 1.00 72.94 183 ALA A CA 1
ATOM 1519 C C . ALA A 1 183 ? -15.653 -8.701 32.653 1.00 72.94 183 ALA A C 1
ATOM 1521 O O . ALA A 1 183 ? -16.114 -8.534 33.779 1.00 72.94 183 ALA A O 1
ATOM 1522 N N . LYS A 1 184 ? -16.071 -9.702 31.864 1.00 71.62 184 LYS A N 1
ATOM 1523 C CA . LYS A 1 184 ? -17.094 -10.682 32.267 1.00 71.62 184 LYS A CA 1
ATOM 1524 C C . LYS A 1 184 ? -16.680 -11.467 33.518 1.00 71.62 184 LYS A C 1
ATOM 1526 O O . LYS A 1 184 ? -17.470 -11.579 34.450 1.00 71.62 184 LYS A O 1
ATOM 1531 N N . CYS A 1 185 ? -15.440 -11.957 33.575 1.00 74.25 185 CYS A N 1
ATOM 1532 C CA . CYS A 1 185 ? -14.909 -12.648 34.755 1.00 74.25 185 CYS A CA 1
ATOM 1533 C C . CYS A 1 185 ? -14.871 -11.746 35.999 1.00 74.25 185 CYS A C 1
ATOM 1535 O O . CYS A 1 185 ? -15.117 -12.224 37.108 1.00 74.25 185 CYS A O 1
ATOM 1537 N N . HIS A 1 186 ? -14.589 -10.452 35.824 1.00 70.19 186 HIS A N 1
ATOM 1538 C CA . HIS A 1 186 ? -14.631 -9.475 36.913 1.00 70.19 186 HIS A CA 1
ATOM 1539 C C . HIS A 1 186 ? -16.051 -9.183 37.411 1.00 70.19 186 HIS A C 1
ATOM 1541 O O . HIS A 1 186 ? -16.194 -8.847 38.576 1.00 70.19 186 HIS A O 1
ATOM 1547 N N . ILE A 1 187 ? -17.087 -9.336 36.581 1.00 69.00 187 ILE A N 1
ATOM 1548 C CA . ILE A 1 187 ? -18.496 -9.157 36.982 1.00 69.00 187 ILE A CA 1
ATOM 1549 C C . ILE A 1 187 ? -19.045 -10.409 37.680 1.00 69.00 187 ILE A C 1
ATOM 1551 O O . ILE A 1 187 ? -19.767 -10.322 38.670 1.00 69.00 187 ILE A O 1
ATOM 1555 N N . GLN A 1 188 ? -18.664 -11.589 37.193 1.00 78.31 188 GLN A N 1
ATOM 1556 C CA . GLN A 1 188 ? -19.236 -12.856 37.645 1.00 78.31 188 GLN A CA 1
ATOM 1557 C C . GLN A 1 188 ? -18.837 -13.229 39.082 1.00 78.31 188 GLN A C 1
ATOM 1559 O O . GLN A 1 188 ? -19.603 -13.889 39.782 1.00 78.31 188 GLN A O 1
ATOM 1564 N N . LYS A 1 189 ? -17.646 -12.813 39.534 1.00 74.81 189 LYS A N 1
ATOM 1565 C CA . LYS A 1 189 ? -17.173 -13.069 40.905 1.00 74.81 189 LYS A CA 1
ATOM 1566 C C . LYS A 1 189 ? -17.957 -12.259 41.960 1.00 74.81 189 LYS A C 1
ATOM 1568 O O . LYS A 1 189 ? -18.484 -12.888 42.872 1.00 74.81 189 LYS A O 1
ATOM 1573 N N . PRO A 1 190 ? -18.103 -10.923 41.846 1.00 74.94 190 PRO A N 1
ATOM 1574 C CA . PRO A 1 190 ? -18.933 -10.132 42.759 1.00 74.94 190 PRO A CA 1
ATOM 1575 C C . PRO A 1 190 ? -20.411 -10.522 42.763 1.00 74.94 190 PRO A C 1
ATOM 1577 O O . PRO A 1 190 ? -21.028 -10.488 43.824 1.00 74.94 190 PRO A O 1
ATOM 1580 N N . LEU A 1 191 ? -20.972 -10.904 41.606 1.00 73.38 191 LEU A N 1
ATOM 1581 C CA . LEU A 1 191 ? -22.363 -11.356 41.515 1.00 73.38 191 LEU A CA 1
ATOM 1582 C C . LEU A 1 191 ? -22.589 -12.623 42.349 1.00 73.38 191 LEU A C 1
ATOM 1584 O O . LEU A 1 191 ? -23.473 -12.629 43.198 1.00 73.38 191 LEU A O 1
ATOM 1588 N N . ARG A 1 192 ? -21.729 -13.640 42.193 1.00 81.94 192 ARG A N 1
ATOM 1589 C CA . ARG A 1 192 ? -21.801 -14.877 42.991 1.00 81.94 192 ARG A CA 1
ATOM 1590 C C . ARG A 1 192 ? -21.735 -14.621 44.490 1.00 81.94 192 ARG A C 1
ATOM 1592 O O . ARG A 1 192 ? -22.506 -15.195 45.241 1.00 81.94 192 ARG A O 1
ATOM 1599 N N . ILE A 1 193 ? -20.824 -13.750 44.920 1.00 73.31 193 ILE A N 1
ATOM 1600 C CA . ILE A 1 193 ? -20.668 -13.426 46.343 1.00 73.31 193 ILE A CA 1
ATOM 1601 C C . ILE A 1 193 ? -21.919 -12.707 46.864 1.00 73.31 193 ILE A C 1
ATOM 1603 O O . ILE A 1 193 ? -22.394 -13.011 47.952 1.00 73.31 193 ILE A O 1
ATOM 1607 N N . ALA A 1 194 ? -22.485 -11.774 46.091 1.00 70.75 194 ALA A N 1
ATOM 1608 C CA . ALA A 1 194 ? -23.721 -11.093 46.470 1.00 70.75 194 ALA A CA 1
ATOM 1609 C C . ALA A 1 194 ? -24.916 -12.061 46.560 1.00 70.75 194 ALA A C 1
ATOM 1611 O O . ALA A 1 194 ? -25.702 -11.950 47.498 1.00 70.75 194 ALA A O 1
ATOM 1612 N N . GLU A 1 195 ? -25.023 -13.018 45.632 1.00 74.31 195 GLU A N 1
ATOM 1613 C CA . GLU A 1 195 ? -26.030 -14.089 45.648 1.00 74.31 195 GLU A CA 1
ATOM 1614 C C . GLU A 1 195 ? -25.867 -15.000 46.876 1.00 74.31 195 GLU A C 1
ATOM 1616 O O . GLU A 1 195 ? -26.835 -15.241 47.593 1.00 74.31 195 GLU A O 1
ATOM 1621 N N . GLU A 1 196 ? -24.643 -15.441 47.178 1.00 75.81 196 GLU A N 1
ATOM 1622 C CA . GLU A 1 196 ? -24.331 -16.246 48.368 1.00 75.81 196 GLU A CA 1
ATOM 1623 C C . GLU A 1 196 ? -24.655 -15.499 49.670 1.00 75.81 196 GLU A C 1
ATOM 1625 O O . GLU A 1 196 ? -25.254 -16.064 50.587 1.00 75.81 196 GLU A O 1
ATOM 1630 N N . CYS A 1 197 ? -24.318 -14.207 49.753 1.00 72.81 197 CYS A N 1
ATOM 1631 C CA . CYS A 1 197 ? -24.685 -13.369 50.892 1.00 72.81 197 CYS A CA 1
ATOM 1632 C C . CYS A 1 197 ? -26.205 -13.225 51.038 1.00 72.81 197 CYS A C 1
ATOM 1634 O O . CYS A 1 197 ? -26.688 -13.169 52.167 1.00 72.81 197 CYS A O 1
ATOM 1636 N N . LEU A 1 198 ? -26.956 -13.161 49.934 1.00 69.88 198 LEU A N 1
ATOM 1637 C CA . LEU A 1 198 ? -28.418 -13.097 49.971 1.00 69.88 198 LEU A CA 1
ATOM 1638 C C . LEU A 1 198 ? -29.007 -14.402 50.520 1.00 69.88 198 LEU A C 1
ATOM 1640 O O . LEU A 1 198 ? -29.779 -14.364 51.472 1.00 69.88 198 LEU A O 1
ATOM 1644 N N . ILE A 1 199 ? -28.561 -15.545 49.990 1.00 77.38 199 ILE A N 1
ATOM 1645 C CA . ILE A 1 199 ? -29.008 -16.884 50.408 1.00 77.38 199 ILE A CA 1
ATOM 1646 C C . ILE A 1 199 ? -28.729 -17.114 51.900 1.00 77.38 199 ILE A C 1
ATOM 1648 O O . ILE A 1 199 ? -29.597 -17.572 52.641 1.00 77.38 199 ILE A O 1
ATOM 1652 N N . ASN A 1 200 ? -27.538 -16.740 52.377 1.00 72.50 200 ASN A N 1
ATOM 1653 C CA . ASN A 1 200 ? -27.189 -16.864 53.795 1.00 72.50 200 ASN A CA 1
ATOM 1654 C C . ASN A 1 200 ? -28.050 -15.963 54.693 1.00 72.50 200 ASN A C 1
ATOM 1656 O O . ASN A 1 200 ? -28.330 -16.312 55.839 1.00 72.50 200 ASN A O 1
ATOM 1660 N N . ARG A 1 201 ? -28.477 -14.802 54.184 1.00 67.25 201 ARG A N 1
ATOM 1661 C CA . ARG A 1 201 ? -29.349 -13.873 54.912 1.00 67.25 201 ARG A CA 1
ATOM 1662 C C . ARG A 1 201 ? -30.807 -14.324 54.921 1.00 67.25 201 ARG A C 1
ATOM 1664 O O . ARG A 1 201 ? -31.462 -14.096 55.934 1.00 67.25 201 ARG A O 1
ATOM 1671 N N . GLU A 1 202 ? -31.277 -14.984 53.862 1.00 65.81 202 GLU A N 1
ATOM 1672 C CA . GLU A 1 202 ? -32.593 -15.644 53.797 1.00 65.81 202 GLU A CA 1
ATOM 1673 C C . GLU A 1 202 ? -32.697 -16.842 54.758 1.00 65.81 202 GLU A C 1
ATOM 1675 O O . GLU A 1 202 ? -33.793 -17.223 55.155 1.00 65.81 202 GLU A O 1
ATOM 1680 N N . GLY A 1 203 ? -31.564 -17.409 55.186 1.00 63.41 203 GLY A N 1
ATOM 1681 C CA . GLY A 1 203 ? -31.506 -18.470 56.196 1.00 63.41 203 GLY A CA 1
ATOM 1682 C C . GLY A 1 203 ? -31.649 -18.009 57.655 1.00 63.41 203 GLY A C 1
ATOM 1683 O O . GLY A 1 203 ? -31.601 -18.849 58.554 1.00 63.41 203 GLY A O 1
ATOM 1684 N N . ARG A 1 204 ? -31.791 -16.702 57.928 1.00 68.94 204 ARG A N 1
ATOM 1685 C CA . ARG A 1 204 ? -31.954 -16.175 59.297 1.00 68.94 204 ARG A CA 1
ATOM 1686 C C . ARG A 1 204 ? -33.348 -16.517 59.840 1.00 68.94 204 ARG A C 1
ATOM 1688 O O . ARG A 1 204 ? -34.338 -16.374 59.134 1.00 68.94 204 ARG A O 1
ATOM 1695 N N . GLN A 1 205 ? -33.434 -16.965 61.094 1.00 52.59 205 GLN A N 1
ATOM 1696 C CA . GLN A 1 205 ? -34.696 -17.356 61.740 1.00 52.59 205 GLN A CA 1
ATOM 1697 C C . GLN A 1 205 ? -34.920 -16.579 63.045 1.00 52.59 205 GLN A C 1
ATOM 1699 O O . GLN A 1 205 ? -33.987 -16.375 63.819 1.00 52.59 205 GLN A O 1
ATOM 1704 N N . GLY A 1 206 ? -36.171 -16.197 63.326 1.00 60.56 206 GLY A N 1
ATOM 1705 C CA . GLY A 1 206 ? -36.570 -15.571 64.593 1.00 60.56 206 GLY A CA 1
ATOM 1706 C C . GLY A 1 206 ? -36.485 -14.039 64.586 1.00 60.56 206 GLY A C 1
ATOM 1707 O O . GLY A 1 206 ? -36.892 -13.395 63.627 1.00 60.56 206 GLY A O 1
ATOM 1708 N N . ILE A 1 207 ? -35.986 -13.439 65.673 1.00 47.97 207 ILE A N 1
ATOM 1709 C CA . ILE A 1 207 ? -35.919 -11.970 65.862 1.00 47.97 207 ILE A CA 1
ATOM 1710 C C . ILE A 1 207 ? -34.955 -11.290 64.866 1.00 47.97 207 ILE A C 1
ATOM 1712 O O . ILE A 1 207 ? -35.070 -10.091 64.621 1.00 47.97 207 ILE A O 1
ATOM 1716 N N . ASP A 1 208 ? -34.055 -12.059 64.252 1.00 52.22 208 ASP A N 1
ATOM 1717 C CA . ASP A 1 208 ? -33.053 -11.583 63.292 1.00 52.22 208 ASP A CA 1
ATOM 1718 C C . ASP A 1 208 ? -33.551 -11.560 61.829 1.00 52.22 208 ASP A C 1
ATOM 1720 O O . ASP A 1 208 ? -32.793 -11.197 60.924 1.00 52.22 208 ASP A O 1
ATOM 1724 N N . GLU A 1 209 ? -34.824 -11.898 61.573 1.00 57.81 209 GLU A N 1
ATOM 1725 C CA . GLU A 1 209 ? -35.489 -11.757 60.265 1.00 57.81 209 GLU A CA 1
ATOM 1726 C C . GLU A 1 209 ? -35.880 -10.289 60.001 1.00 57.81 209 GLU A C 1
ATOM 1728 O O . GLU A 1 209 ? -37.049 -9.906 59.909 1.00 57.81 209 GLU A O 1
ATOM 1733 N N . VAL A 1 210 ? -34.872 -9.420 59.917 1.00 56.53 210 VAL A N 1
ATOM 1734 C CA . VAL A 1 210 ? -35.060 -7.984 59.697 1.00 56.53 210 VAL A CA 1
ATOM 1735 C C . VAL A 1 210 ? -34.497 -7.597 58.339 1.00 56.53 210 VAL A C 1
ATOM 1737 O O . VAL A 1 210 ? -33.293 -7.675 58.110 1.00 56.53 210 VAL A O 1
ATOM 1740 N N . LYS A 1 211 ? -35.362 -7.070 57.463 1.00 59.53 211 LYS A N 1
ATOM 1741 C CA . LYS A 1 211 ? -34.933 -6.378 56.240 1.00 59.53 211 LYS A CA 1
ATOM 1742 C C . LYS A 1 211 ? -34.262 -5.064 56.625 1.00 59.53 211 LYS A C 1
ATOM 1744 O O . LYS A 1 211 ? -34.916 -4.022 56.751 1.00 59.53 211 LYS A O 1
ATOM 1749 N N . ASP A 1 212 ? -32.962 -5.107 56.856 1.00 67.50 212 ASP A N 1
ATOM 1750 C CA . ASP A 1 212 ? -32.167 -3.948 57.237 1.00 67.50 212 ASP A CA 1
ATOM 1751 C C . ASP A 1 212 ? -31.931 -2.998 56.038 1.00 67.50 212 ASP A C 1
ATOM 1753 O O . ASP A 1 212 ? -32.209 -3.296 54.870 1.00 67.50 212 ASP A O 1
ATOM 1757 N N . ALA A 1 213 ? -31.490 -1.767 56.319 1.00 68.00 213 ALA A N 1
ATOM 1758 C CA . ALA A 1 213 ? -31.235 -0.770 55.271 1.00 68.00 213 ALA A CA 1
ATOM 1759 C C . ALA A 1 213 ? -30.141 -1.224 54.286 1.00 68.00 213 ALA A C 1
ATOM 1761 O O . ALA A 1 213 ? -30.132 -0.805 53.129 1.00 68.00 213 ALA A O 1
ATOM 1762 N N . VAL A 1 214 ? -29.257 -2.107 54.748 1.00 65.69 214 VAL A N 1
ATOM 1763 C CA . VAL A 1 214 ? -28.158 -2.691 53.987 1.00 65.69 214 VAL A CA 1
ATOM 1764 C C . VAL A 1 214 ? -28.677 -3.735 52.999 1.00 65.69 214 VAL A C 1
ATOM 1766 O O . VAL A 1 214 ? -28.295 -3.693 51.839 1.00 65.69 214 VAL A O 1
ATOM 1769 N N . GLU A 1 215 ? -29.581 -4.626 53.403 1.00 64.62 215 GLU A N 1
ATOM 1770 C CA . GLU A 1 215 ? -30.229 -5.610 52.532 1.00 64.62 215 GLU A CA 1
ATOM 1771 C C . GLU A 1 215 ? -31.096 -4.934 51.464 1.00 64.62 215 GLU A C 1
ATOM 1773 O O . GLU A 1 215 ? -31.094 -5.351 50.306 1.00 64.62 215 GLU A O 1
ATOM 1778 N N . ARG A 1 216 ? -31.770 -3.824 51.798 1.00 72.00 216 ARG A N 1
ATOM 1779 C CA . ARG A 1 216 ? -32.470 -3.001 50.794 1.00 72.00 216 ARG A CA 1
ATOM 1780 C C . ARG A 1 216 ? -31.513 -2.353 49.792 1.00 72.00 216 ARG A C 1
ATOM 1782 O O . ARG A 1 216 ? -31.802 -2.354 48.596 1.00 72.00 216 ARG A O 1
ATOM 1789 N N . ALA A 1 217 ? -30.390 -1.804 50.258 1.00 69.88 217 ALA A N 1
ATOM 1790 C CA . ALA A 1 217 ? -29.373 -1.223 49.382 1.00 69.88 217 ALA A CA 1
ATOM 1791 C C . ALA A 1 217 ? -28.721 -2.294 48.493 1.00 69.88 217 ALA A C 1
ATOM 1793 O O . ALA A 1 217 ? -28.573 -2.078 47.293 1.00 69.88 217 ALA A O 1
ATOM 1794 N N . LEU A 1 218 ? -28.422 -3.469 49.054 1.00 68.69 218 LEU A N 1
ATOM 1795 C CA . LEU A 1 218 ? -27.840 -4.602 48.342 1.00 68.69 218 LEU A CA 1
ATOM 1796 C C . LEU A 1 218 ? -28.793 -5.123 47.257 1.00 68.69 218 LEU A C 1
ATOM 1798 O O . LEU A 1 218 ? -28.397 -5.207 46.098 1.00 68.69 218 LEU A O 1
ATOM 1802 N N . ASN A 1 219 ? -30.067 -5.357 47.587 1.00 72.94 219 ASN A N 1
ATOM 1803 C CA . ASN A 1 219 ? -31.087 -5.757 46.611 1.00 72.94 219 ASN A CA 1
ATOM 1804 C C . ASN A 1 219 ? -31.228 -4.744 45.468 1.00 72.94 219 ASN A C 1
ATOM 1806 O O . ASN A 1 219 ? -31.286 -5.129 44.302 1.00 72.94 219 ASN A O 1
ATOM 1810 N N . LYS A 1 220 ? -31.207 -3.442 45.780 1.00 77.88 220 LYS A N 1
ATOM 1811 C CA . LYS A 1 220 ? -31.241 -2.390 44.760 1.00 77.88 220 LYS A CA 1
ATOM 1812 C C . LYS A 1 220 ? -30.005 -2.429 43.857 1.00 77.88 220 LYS A C 1
ATOM 1814 O O . LYS A 1 220 ? -30.146 -2.358 42.641 1.00 77.88 220 LYS A O 1
ATOM 1819 N N . THR A 1 221 ? -28.807 -2.604 44.421 1.00 73.44 221 THR A N 1
ATOM 1820 C CA . THR A 1 221 ? -27.580 -2.732 43.615 1.00 73.44 221 THR A CA 1
ATOM 1821 C C . THR A 1 221 ? -27.583 -3.986 42.739 1.00 73.44 221 THR A C 1
ATOM 1823 O O . THR A 1 221 ? -27.202 -3.906 41.577 1.00 73.44 221 THR A O 1
ATOM 1826 N N . VAL A 1 222 ? -28.078 -5.123 43.241 1.00 76.44 222 VAL A N 1
ATOM 1827 C CA . VAL A 1 222 ? -28.206 -6.373 42.471 1.00 76.44 222 VAL A CA 1
ATOM 1828 C C . VAL A 1 222 ? -29.203 -6.210 41.324 1.00 76.44 222 VAL A C 1
ATOM 1830 O O . VAL A 1 222 ? -28.945 -6.680 40.214 1.00 76.44 222 VAL A O 1
ATOM 1833 N N . GLN A 1 223 ? -30.312 -5.506 41.558 1.00 81.94 223 GLN A N 1
ATOM 1834 C CA . GLN A 1 223 ? -31.293 -5.202 40.522 1.00 81.94 223 GLN A CA 1
ATOM 1835 C C . GLN A 1 223 ? -30.711 -4.275 39.441 1.00 81.94 223 GLN A C 1
ATOM 1837 O O . GLN A 1 223 ? -30.814 -4.583 38.254 1.00 81.94 223 GLN A O 1
ATOM 1842 N N . GLU A 1 224 ? -30.027 -3.196 39.831 1.00 80.25 224 GLU A N 1
ATOM 1843 C CA . GLU A 1 224 ? -29.357 -2.277 38.897 1.00 80.25 224 GLU A CA 1
ATOM 1844 C C . GLU A 1 224 ? -28.253 -2.988 38.082 1.00 80.25 224 GLU A C 1
ATOM 1846 O O . GLU A 1 224 ? -28.078 -2.728 36.886 1.00 80.25 224 GLU A O 1
ATOM 1851 N N . ILE A 1 225 ? -27.535 -3.943 38.683 1.00 78.75 225 ILE A N 1
ATOM 1852 C CA . ILE A 1 225 ? -26.557 -4.789 37.980 1.00 78.75 225 ILE A CA 1
ATOM 1853 C C . ILE A 1 225 ? -27.258 -5.674 36.938 1.00 78.75 225 ILE A C 1
ATOM 1855 O O . ILE A 1 225 ? -26.864 -5.663 35.773 1.00 78.75 225 ILE A O 1
ATOM 1859 N N . HIS A 1 226 ? -28.341 -6.365 37.295 1.00 82.38 226 HIS A N 1
ATOM 1860 C CA . HIS A 1 226 ? -29.089 -7.199 36.346 1.00 82.38 226 HIS A CA 1
ATOM 1861 C C . HIS A 1 226 ? -29.695 -6.393 35.188 1.00 82.38 226 HIS A C 1
ATOM 1863 O O . HIS A 1 226 ? -29.696 -6.838 34.037 1.00 82.38 226 HIS A O 1
ATOM 1869 N N . GLU A 1 227 ? -30.221 -5.202 35.468 1.00 85.12 227 GLU A N 1
ATOM 1870 C CA . GLU A 1 227 ? -30.777 -4.311 34.447 1.00 85.12 227 GLU A CA 1
ATOM 1871 C C . GLU A 1 227 ? -29.690 -3.817 33.482 1.00 85.12 227 GLU A C 1
ATOM 1873 O O . GLU A 1 227 ? -29.884 -3.829 32.261 1.00 85.12 227 GLU A O 1
ATOM 1878 N N . THR A 1 228 ? -28.513 -3.455 34.002 1.00 82.56 228 THR A N 1
ATOM 1879 C CA . THR A 1 228 ? -27.375 -3.047 33.164 1.00 82.56 228 THR A CA 1
ATOM 1880 C C . THR A 1 228 ? -26.796 -4.207 32.350 1.00 82.56 228 THR A C 1
ATOM 1882 O O . THR A 1 228 ? -26.446 -4.007 31.185 1.00 82.56 228 THR A O 1
ATOM 1885 N N . GLU A 1 229 ? -26.766 -5.429 32.883 1.00 82.25 229 GLU A N 1
ATOM 1886 C CA . GLU A 1 229 ? -26.365 -6.625 32.134 1.00 82.25 229 GLU A CA 1
ATOM 1887 C C . GLU A 1 229 ? -27.322 -6.943 30.982 1.00 82.25 229 GLU A C 1
ATOM 1889 O O . GLU A 1 229 ? -26.874 -7.148 29.849 1.00 82.25 229 GLU A O 1
ATOM 1894 N N . LYS A 1 230 ? -28.638 -6.917 31.234 1.00 87.25 230 LYS A N 1
ATOM 1895 C CA . LYS A 1 230 ? -29.660 -7.090 30.188 1.00 87.25 230 LYS A CA 1
ATOM 1896 C C . LYS A 1 230 ? -29.526 -6.027 29.100 1.00 87.25 230 LYS A C 1
ATOM 1898 O O . LYS A 1 230 ? -29.583 -6.349 27.913 1.00 87.25 230 LYS A O 1
ATOM 1903 N N . LEU A 1 231 ? -29.291 -4.771 29.486 1.00 86.12 231 LEU A N 1
ATOM 1904 C CA . LEU A 1 231 ? -29.067 -3.675 28.544 1.00 86.12 231 LEU A CA 1
ATOM 1905 C C . LEU A 1 231 ? -27.816 -3.907 27.682 1.00 86.12 231 LEU A C 1
ATOM 1907 O O . LEU A 1 231 ? -27.860 -3.709 26.469 1.00 86.12 231 LEU A O 1
ATOM 1911 N N . VAL A 1 232 ? -26.707 -4.353 28.278 1.00 84.94 232 VAL A N 1
ATOM 1912 C CA . VAL A 1 232 ? -25.472 -4.680 27.546 1.00 84.94 232 VAL A CA 1
ATOM 1913 C C . VAL A 1 232 ? -25.706 -5.825 26.560 1.00 84.94 232 VAL A C 1
ATOM 1915 O O . VAL A 1 232 ? -25.258 -5.728 25.415 1.00 84.94 232 VAL A O 1
ATOM 1918 N N . GLN A 1 233 ? -26.427 -6.875 26.957 1.00 87.38 233 GLN A N 1
ATOM 1919 C CA . GLN A 1 233 ? -26.770 -7.993 26.072 1.00 87.38 233 GLN A CA 1
ATOM 1920 C C . GLN A 1 233 ? -27.621 -7.530 24.882 1.00 87.38 233 GLN A C 1
ATOM 1922 O O . GLN A 1 233 ? -27.235 -7.758 23.735 1.00 87.38 233 GLN A O 1
ATOM 1927 N N . LEU A 1 234 ? -28.701 -6.784 25.140 1.00 90.38 234 LEU A N 1
ATOM 1928 C CA . LEU A 1 234 ? -29.571 -6.211 24.105 1.00 90.38 234 LEU A CA 1
ATOM 1929 C C . LEU A 1 234 ? -28.806 -5.308 23.131 1.00 90.38 234 LEU A C 1
ATOM 1931 O O . LEU A 1 234 ? -28.963 -5.425 21.916 1.00 90.38 234 LEU A O 1
ATOM 1935 N N . LEU A 1 235 ? -27.949 -4.420 23.642 1.00 86.50 235 LEU A N 1
ATOM 1936 C CA . LEU A 1 235 ? -27.134 -3.534 22.806 1.00 86.50 235 LEU A CA 1
ATOM 1937 C C . LEU A 1 235 ? -26.127 -4.317 21.957 1.00 86.50 235 LEU A C 1
ATOM 1939 O O . LEU A 1 235 ? -25.889 -3.956 20.806 1.00 86.50 235 LEU A O 1
ATOM 1943 N N . THR A 1 236 ? -25.552 -5.391 22.498 1.00 87.00 236 THR A N 1
ATOM 1944 C CA . THR A 1 236 ? -24.604 -6.241 21.765 1.00 87.00 236 THR A CA 1
ATOM 1945 C C . THR A 1 236 ? -25.308 -6.982 20.628 1.00 87.00 236 THR A C 1
ATOM 1947 O O . THR A 1 236 ? -24.841 -6.931 19.491 1.00 87.00 236 THR A O 1
ATOM 1950 N N . GLN A 1 237 ? -26.480 -7.559 20.899 1.00 89.88 237 GLN A N 1
ATOM 1951 C CA . GLN A 1 237 ? -27.294 -8.241 19.893 1.00 89.88 237 GLN A CA 1
ATOM 1952 C C . GLN A 1 237 ? -27.794 -7.273 18.807 1.00 89.88 237 GLN A C 1
ATOM 1954 O O . GLN A 1 237 ? -27.674 -7.549 17.616 1.00 89.88 237 GLN A O 1
ATOM 1959 N N . SER A 1 238 ? -28.231 -6.070 19.196 1.00 87.75 238 SER A N 1
ATOM 1960 C CA . SER A 1 238 ? -28.633 -5.015 18.256 1.00 87.75 238 SER A CA 1
ATOM 1961 C C . SER A 1 238 ? -27.492 -4.587 17.319 1.00 87.75 238 SER A C 1
ATOM 1963 O O . SER A 1 238 ? -27.716 -4.340 16.132 1.00 87.75 238 SER A O 1
ATOM 1965 N N . ILE A 1 239 ? -26.252 -4.532 17.825 1.00 87.81 239 ILE A N 1
ATOM 1966 C CA . ILE A 1 239 ? -25.062 -4.261 17.005 1.00 87.81 239 ILE A CA 1
ATOM 1967 C C . ILE A 1 239 ? -24.819 -5.400 16.010 1.00 87.81 239 ILE A C 1
ATOM 1969 O O . ILE A 1 239 ? -24.568 -5.123 14.837 1.00 87.81 239 ILE A O 1
ATOM 1973 N N . GLU A 1 240 ? -24.895 -6.659 16.442 1.00 87.88 240 GLU A N 1
ATOM 1974 C CA . GLU A 1 240 ? -24.711 -7.820 15.561 1.00 87.88 240 GLU A CA 1
ATOM 1975 C C . GLU A 1 240 ? -25.750 -7.864 14.438 1.00 87.88 240 GLU A C 1
ATOM 1977 O O . GLU A 1 240 ? -25.400 -8.059 13.270 1.00 87.88 240 GLU A O 1
ATOM 1982 N N . ASP A 1 241 ? -27.012 -7.593 14.758 1.00 90.81 241 ASP A N 1
ATOM 1983 C CA . ASP A 1 241 ? -28.095 -7.592 13.776 1.00 90.81 241 ASP A CA 1
ATOM 1984 C C . ASP A 1 241 ? -27.992 -6.449 12.767 1.00 90.81 241 ASP A C 1
ATOM 1986 O O . ASP A 1 241 ? -28.487 -6.580 11.650 1.00 90.81 241 ASP A O 1
ATOM 1990 N N . LYS A 1 242 ? -27.319 -5.344 13.111 1.00 89.19 242 LYS A N 1
ATOM 1991 C CA . LYS A 1 242 ? -27.023 -4.246 12.173 1.00 89.19 242 LYS A CA 1
ATOM 1992 C C . LYS A 1 242 ? -25.707 -4.447 11.412 1.00 89.19 242 LYS A C 1
ATOM 1994 O O . LYS A 1 242 ? -25.574 -3.953 10.295 1.00 89.19 242 LYS A O 1
ATOM 1999 N N . LEU A 1 243 ? -24.758 -5.218 11.949 1.00 88.88 243 LEU A N 1
ATOM 2000 C CA . LEU A 1 243 ? -23.513 -5.576 11.254 1.00 88.88 243 LEU A CA 1
ATOM 2001 C C . LEU A 1 243 ? -23.751 -6.511 10.061 1.00 88.88 243 LEU A C 1
ATOM 2003 O O . LEU A 1 243 ? -23.106 -6.347 9.025 1.00 88.88 243 LEU A O 1
ATOM 2007 N N . LYS A 1 244 ? -24.679 -7.469 10.186 1.00 89.62 244 LYS A N 1
ATOM 2008 C CA . LYS A 1 244 ? -25.045 -8.403 9.104 1.00 89.62 244 LYS A CA 1
ATOM 2009 C C . LYS A 1 244 ? -25.488 -7.679 7.813 1.00 89.62 244 LYS A C 1
ATOM 2011 O O . LYS A 1 244 ? -24.852 -7.912 6.784 1.00 89.62 244 LYS A O 1
ATOM 2016 N N . PRO A 1 245 ? -26.496 -6.779 7.825 1.00 90.69 245 PRO A N 1
ATOM 2017 C CA . PRO A 1 245 ? -26.908 -6.048 6.627 1.00 90.69 245 PRO A CA 1
ATOM 2018 C C . PRO A 1 245 ? -25.830 -5.082 6.129 1.00 90.69 245 PRO A C 1
ATOM 2020 O O . PRO A 1 245 ? -25.649 -4.976 4.920 1.00 90.69 245 PRO A O 1
ATOM 2023 N N . LEU A 1 246 ? -25.035 -4.461 7.016 1.00 92.00 246 LEU A N 1
ATOM 2024 C CA . LEU A 1 246 ? -23.912 -3.617 6.586 1.00 92.00 246 LEU A CA 1
ATOM 2025 C C . LEU A 1 246 ? -22.900 -4.411 5.746 1.00 92.00 246 LEU A C 1
ATOM 2027 O O . LEU A 1 246 ? -22.467 -3.937 4.700 1.00 92.00 246 LEU A O 1
ATOM 2031 N N . LYS A 1 247 ? -22.559 -5.638 6.155 1.00 90.38 247 LYS A N 1
ATOM 2032 C CA . LYS A 1 247 ? -21.636 -6.501 5.401 1.00 90.38 247 LYS A CA 1
ATOM 2033 C C . LYS A 1 247 ? -22.189 -6.858 4.015 1.00 90.38 247 LYS A C 1
ATOM 2035 O O . LYS A 1 247 ? -21.444 -6.891 3.034 1.00 90.38 247 LYS A O 1
ATOM 2040 N N . VAL A 1 248 ? -23.496 -7.099 3.915 1.00 91.88 248 VAL A N 1
ATOM 2041 C CA . VAL A 1 248 ? -24.173 -7.336 2.628 1.00 91.88 248 VAL A CA 1
ATOM 2042 C C . VAL A 1 248 ? -24.148 -6.076 1.756 1.00 91.88 248 VAL A C 1
ATOM 2044 O O . VAL A 1 248 ? -23.854 -6.159 0.566 1.00 91.88 248 VAL A O 1
ATOM 2047 N N . ALA A 1 249 ? -24.395 -4.899 2.332 1.00 89.56 249 ALA A N 1
ATOM 2048 C CA . ALA A 1 249 ? -24.322 -3.638 1.600 1.00 89.56 249 ALA A CA 1
ATOM 2049 C C . ALA A 1 249 ? -22.897 -3.352 1.087 1.00 89.56 249 ALA A C 1
ATOM 2051 O O . ALA A 1 249 ? -22.713 -3.020 -0.082 1.00 89.56 249 ALA A O 1
ATOM 2052 N N . GLU A 1 250 ? -21.873 -3.560 1.919 1.00 89.75 250 GLU A N 1
ATOM 2053 C CA . GLU A 1 250 ? -20.464 -3.353 1.556 1.00 89.75 250 GLU A CA 1
ATOM 2054 C C . GLU A 1 250 ? -19.979 -4.314 0.463 1.00 89.75 250 GLU A C 1
ATOM 2056 O O . GLU A 1 250 ? -19.281 -3.898 -0.463 1.00 89.75 250 GLU A O 1
ATOM 2061 N N . THR A 1 251 ? -20.366 -5.591 0.530 1.00 91.00 251 THR A N 1
ATOM 2062 C CA . THR A 1 251 ? -20.033 -6.576 -0.515 1.00 91.00 251 THR A CA 1
ATOM 2063 C C . THR A 1 251 ? -20.680 -6.214 -1.851 1.00 91.00 251 THR A C 1
ATOM 2065 O O . THR A 1 251 ? -19.985 -6.147 -2.865 1.00 91.00 251 THR A O 1
ATOM 2068 N N . ARG A 1 252 ? -21.969 -5.853 -1.844 1.00 90.44 252 ARG A N 1
ATOM 2069 C CA . ARG A 1 252 ? -22.692 -5.375 -3.035 1.00 90.44 252 ARG A CA 1
ATOM 2070 C C . ARG A 1 252 ? -22.107 -4.081 -3.611 1.00 90.44 252 ARG A C 1
ATOM 2072 O O . ARG A 1 252 ? -22.094 -3.916 -4.829 1.00 90.44 252 ARG A O 1
ATOM 2079 N N . LEU A 1 253 ? -21.624 -3.161 -2.771 1.00 89.19 253 LEU A N 1
ATOM 2080 C CA . LEU A 1 253 ? -20.915 -1.958 -3.226 1.00 89.19 253 LEU A CA 1
ATOM 2081 C C . LEU A 1 253 ? -19.591 -2.322 -3.900 1.00 89.19 253 LEU A C 1
ATOM 2083 O O . LEU A 1 253 ? -19.317 -1.835 -4.994 1.00 89.19 253 LEU A O 1
ATOM 2087 N N . LYS A 1 254 ? -18.805 -3.219 -3.290 1.00 89.06 254 LYS A N 1
ATOM 2088 C CA . LYS A 1 254 ? -17.519 -3.683 -3.832 1.00 89.06 254 LYS A CA 1
ATOM 2089 C C . LYS A 1 254 ? -17.679 -4.326 -5.212 1.00 89.06 254 LYS A C 1
ATOM 2091 O O . LYS A 1 254 ? -16.850 -4.098 -6.089 1.00 89.06 254 LYS A O 1
ATOM 2096 N N . GLU A 1 255 ? -18.734 -5.108 -5.421 1.00 89.00 255 GLU A N 1
ATOM 2097 C CA . GLU A 1 255 ? -19.059 -5.690 -6.730 1.00 89.00 255 GLU A CA 1
ATOM 2098 C C . GLU A 1 255 ? -19.427 -4.621 -7.760 1.00 89.00 255 GLU A C 1
ATOM 2100 O O . GLU A 1 255 ? -18.897 -4.629 -8.869 1.00 89.00 255 GLU A O 1
ATOM 2105 N N . ARG A 1 256 ? -20.266 -3.647 -7.387 1.00 85.94 256 ARG A N 1
ATOM 2106 C CA . ARG A 1 256 ? -20.648 -2.542 -8.280 1.00 85.94 256 ARG A CA 1
ATOM 2107 C C . ARG A 1 256 ? -19.457 -1.677 -8.693 1.00 85.94 256 ARG A C 1
ATOM 2109 O O . ARG A 1 256 ? -19.380 -1.275 -9.847 1.00 85.94 256 ARG A O 1
ATOM 2116 N N . THR A 1 257 ? -18.505 -1.435 -7.791 1.00 84.88 257 THR A N 1
ATOM 2117 C CA . THR A 1 257 ? -17.287 -0.663 -8.097 1.00 84.88 257 THR A CA 1
ATOM 2118 C C . THR A 1 257 ? -16.294 -1.387 -9.008 1.00 84.88 257 THR A C 1
ATOM 2120 O O . THR A 1 257 ? -15.373 -0.753 -9.508 1.00 84.88 257 THR A O 1
ATOM 2123 N N . LYS A 1 258 ? -16.450 -2.701 -9.222 1.00 85.50 258 LYS A N 1
ATOM 2124 C CA . LYS A 1 258 ? -15.586 -3.491 -10.118 1.00 85.50 258 LYS A CA 1
ATOM 2125 C C . LYS A 1 258 ? -16.041 -3.479 -11.579 1.00 85.50 258 LYS A C 1
ATOM 2127 O O . LYS A 1 258 ? -15.308 -3.973 -12.430 1.00 85.50 258 LYS A O 1
ATOM 2132 N N . ARG A 1 259 ? -17.241 -2.970 -11.871 1.00 84.44 259 ARG A N 1
ATOM 2133 C CA . ARG A 1 259 ? -17.764 -2.889 -13.241 1.00 84.44 259 ARG A CA 1
ATOM 2134 C C . ARG A 1 259 ? -16.887 -1.965 -14.085 1.00 84.44 259 ARG A C 1
ATOM 2136 O O . ARG A 1 259 ? -16.433 -0.931 -13.602 1.00 84.44 259 ARG A O 1
ATOM 2143 N N . HIS A 1 260 ? -16.654 -2.334 -15.340 1.00 77.81 260 HIS A N 1
ATOM 2144 C CA . HIS A 1 260 ? -15.768 -1.606 -16.248 1.00 77.81 260 HIS A CA 1
ATOM 2145 C C . HIS A 1 260 ? -16.538 -0.768 -17.277 1.00 77.81 260 HIS A C 1
ATOM 2147 O O . HIS A 1 260 ? -17.618 -1.140 -17.742 1.00 77.81 260 HIS A O 1
ATOM 2153 N N . SER A 1 261 ? -15.922 0.342 -17.684 1.00 75.62 261 SER A N 1
ATOM 2154 C CA . SER A 1 261 ? -16.358 1.203 -18.788 1.00 75.62 261 SER A CA 1
ATOM 2155 C C . SER A 1 261 ? -17.820 1.662 -18.669 1.00 75.62 261 SER A C 1
ATOM 2157 O O . SER A 1 261 ? -18.152 2.417 -17.759 1.00 75.62 261 SER A O 1
ATOM 2159 N N . MET A 1 262 ? -18.696 1.235 -19.583 1.00 64.69 262 MET A N 1
ATOM 2160 C CA . MET A 1 262 ? -20.061 1.754 -19.726 1.00 64.69 262 MET A CA 1
ATOM 2161 C C . MET A 1 262 ? -21.024 1.271 -18.626 1.00 64.69 262 MET A C 1
ATOM 2163 O O . MET A 1 262 ? -22.093 1.845 -18.471 1.00 64.69 262 MET A O 1
ATOM 2167 N N . GLU A 1 263 ? -20.645 0.262 -17.833 1.00 67.12 263 GLU A N 1
ATOM 2168 C CA 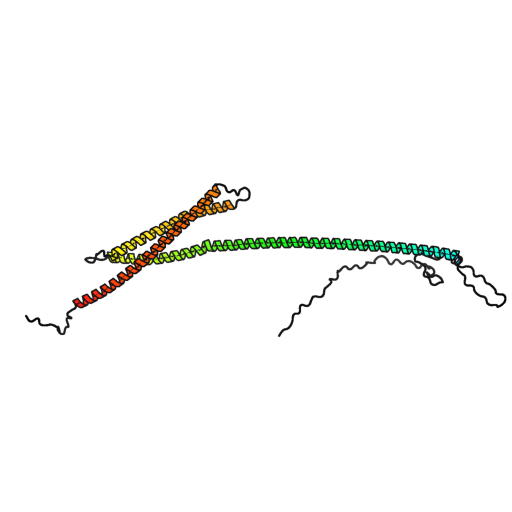. GLU A 1 263 ? -21.449 -0.253 -16.711 1.00 67.12 263 GLU A CA 1
ATOM 2169 C C . GLU A 1 263 ? -21.144 0.428 -15.363 1.00 67.12 263 GLU A C 1
ATOM 2171 O O . GLU A 1 263 ? -21.835 0.189 -14.364 1.00 67.12 263 GLU A O 1
ATOM 2176 N N . LEU A 1 264 ? -20.113 1.281 -15.311 1.00 70.31 264 LEU A N 1
ATOM 2177 C CA . LEU A 1 264 ? -19.788 2.095 -14.140 1.00 70.31 264 LEU A CA 1
ATOM 2178 C C . LEU A 1 264 ? -20.671 3.352 -14.119 1.00 70.31 264 LEU A C 1
ATOM 2180 O O . LEU A 1 264 ? -20.204 4.483 -14.238 1.00 70.31 264 LEU A O 1
ATOM 2184 N N . CYS A 1 265 ? -21.977 3.151 -13.989 1.00 69.75 265 CYS A N 1
ATOM 2185 C CA . CYS A 1 265 ? -22.930 4.241 -13.838 1.00 69.75 265 CYS A CA 1
ATOM 2186 C C . CYS A 1 265 ? -23.184 4.503 -12.349 1.00 69.75 265 CYS A C 1
ATOM 2188 O O . CYS A 1 265 ? -23.417 3.570 -11.580 1.00 69.75 265 CYS A O 1
ATOM 2190 N N . GLN A 1 266 ? -23.189 5.776 -11.934 1.00 77.50 266 GLN A N 1
ATOM 2191 C CA . GLN A 1 266 ? -23.785 6.180 -10.653 1.00 77.50 266 GLN A CA 1
ATOM 2192 C C . GLN A 1 266 ? -25.310 6.188 -10.776 1.00 77.50 266 GLN A C 1
ATOM 2194 O O . GLN A 1 266 ? -25.960 7.238 -10.759 1.00 77.50 266 GLN A O 1
ATOM 2199 N N . ASP A 1 267 ? -25.858 4.995 -10.952 1.00 86.31 267 ASP A N 1
ATOM 2200 C CA . ASP A 1 267 ? -27.287 4.760 -10.966 1.00 86.31 267 ASP A CA 1
ATOM 2201 C C . ASP A 1 267 ? -27.895 5.003 -9.574 1.00 86.31 267 ASP A C 1
ATOM 2203 O O . ASP A 1 267 ? -27.203 5.069 -8.549 1.00 86.31 267 ASP A O 1
ATOM 2207 N N . ASP A 1 268 ? -29.213 5.181 -9.536 1.00 87.94 268 ASP A N 1
ATOM 2208 C CA . ASP A 1 268 ? -29.914 5.410 -8.276 1.00 87.94 268 ASP A CA 1
ATOM 2209 C C . ASP A 1 268 ? -29.687 4.270 -7.268 1.00 87.94 268 ASP A C 1
ATOM 2211 O O . ASP A 1 268 ? -29.352 4.588 -6.128 1.00 87.94 268 ASP A O 1
ATOM 2215 N N . PRO A 1 269 ? -29.702 2.971 -7.648 1.00 88.94 269 PRO A N 1
ATOM 2216 C CA . PRO A 1 269 ? -29.357 1.881 -6.735 1.00 88.94 269 PRO A CA 1
ATOM 2217 C C . PRO A 1 269 ? -27.965 1.990 -6.098 1.00 88.94 269 PRO A C 1
ATOM 2219 O O . PRO A 1 269 ? -27.814 1.651 -4.924 1.00 88.94 269 PRO A O 1
ATOM 2222 N N . MET A 1 270 ? -26.937 2.443 -6.829 1.00 88.25 270 MET A N 1
ATOM 2223 C CA . MET A 1 270 ? -25.606 2.686 -6.262 1.00 88.25 270 MET A CA 1
ATOM 2224 C C . MET A 1 270 ? -25.658 3.786 -5.199 1.00 88.25 270 MET A C 1
ATOM 2226 O O . MET A 1 270 ? -25.092 3.613 -4.119 1.00 88.25 270 MET A O 1
ATOM 2230 N N . LYS A 1 271 ? -26.367 4.888 -5.466 1.00 89.06 271 LYS A N 1
ATOM 2231 C CA . LYS A 1 271 ? -26.519 5.993 -4.507 1.00 89.06 271 LYS A CA 1
ATOM 2232 C C . LYS A 1 271 ? -27.295 5.558 -3.267 1.00 89.06 271 LYS A C 1
ATOM 2234 O O . LYS A 1 271 ? -26.832 5.799 -2.155 1.00 89.06 271 LYS A O 1
ATOM 2239 N N . THR A 1 272 ? -28.426 4.866 -3.434 1.00 91.25 272 THR A N 1
ATOM 2240 C CA . THR A 1 272 ? -29.237 4.388 -2.302 1.00 91.25 272 THR A CA 1
ATOM 2241 C C . THR A 1 272 ? -28.436 3.435 -1.418 1.00 91.25 272 THR A C 1
ATOM 2243 O O . THR A 1 272 ? -28.455 3.569 -0.200 1.00 91.25 272 THR A O 1
ATOM 2246 N N . LEU A 1 273 ? -27.663 2.526 -2.022 1.00 90.62 273 LEU A N 1
ATOM 2247 C CA . LEU A 1 273 ? -26.832 1.571 -1.290 1.00 90.62 273 LEU A CA 1
ATOM 2248 C C . LEU A 1 273 ? -25.668 2.248 -0.545 1.00 90.62 273 LEU A C 1
ATOM 2250 O O . LEU A 1 273 ? -25.305 1.827 0.554 1.00 90.62 273 LEU A O 1
ATOM 2254 N N . GLN A 1 274 ? -25.080 3.305 -1.116 1.00 90.88 274 GLN A N 1
ATOM 2255 C CA . GLN A 1 274 ? -24.076 4.124 -0.428 1.00 90.88 274 GLN A CA 1
ATOM 2256 C C . GLN A 1 274 ? -24.679 4.859 0.775 1.00 90.88 274 GLN A C 1
ATOM 2258 O O . GLN A 1 274 ? -24.084 4.829 1.854 1.00 90.88 274 GLN A O 1
ATOM 2263 N N . CYS A 1 275 ? -25.856 5.470 0.612 1.00 91.75 275 CYS A N 1
ATOM 2264 C CA . CYS A 1 275 ? -26.593 6.106 1.705 1.00 91.75 275 CYS A CA 1
ATOM 2265 C C . CYS A 1 275 ? -26.918 5.101 2.818 1.00 91.75 275 CYS A C 1
ATOM 2267 O O . CYS A 1 275 ? -26.552 5.337 3.967 1.00 91.75 275 CYS A O 1
ATOM 2269 N N . GLU A 1 276 ? -27.485 3.941 2.476 1.00 92.00 276 GLU A N 1
ATOM 2270 C CA . GLU A 1 276 ? -27.808 2.873 3.431 1.00 92.00 276 GLU A CA 1
ATOM 2271 C C . GLU A 1 276 ? -26.559 2.396 4.194 1.00 92.00 276 GLU A C 1
ATOM 2273 O O . GLU A 1 276 ? -26.577 2.263 5.417 1.00 92.00 276 GLU A O 1
ATOM 2278 N N . ALA A 1 277 ? -25.429 2.193 3.507 1.00 91.31 277 ALA A N 1
ATOM 2279 C CA . ALA A 1 277 ? -24.179 1.802 4.159 1.00 91.31 277 ALA A CA 1
ATOM 2280 C C . ALA A 1 277 ? -23.655 2.885 5.121 1.00 91.31 277 ALA A C 1
ATOM 2282 O O . ALA A 1 277 ? -23.131 2.563 6.193 1.00 91.31 277 ALA A O 1
ATOM 2283 N N . ILE A 1 278 ? -23.793 4.169 4.769 1.00 91.00 278 ILE A N 1
ATOM 2284 C CA . ILE A 1 278 ? -23.430 5.290 5.646 1.00 91.00 278 ILE A CA 1
ATOM 2285 C C . ILE A 1 278 ? -24.346 5.320 6.875 1.00 91.00 278 ILE A C 1
ATOM 2287 O O . ILE A 1 278 ? -23.840 5.400 7.995 1.00 91.00 278 ILE A O 1
ATOM 2291 N N . GLU A 1 279 ? -25.658 5.193 6.691 1.00 91.94 279 GLU A N 1
ATOM 2292 C CA . GLU A 1 279 ? -26.650 5.166 7.772 1.00 91.94 279 GLU A CA 1
ATOM 2293 C C . GLU A 1 279 ? -26.442 3.978 8.719 1.00 91.94 279 GLU A C 1
ATOM 2295 O O . GLU A 1 279 ? -26.395 4.135 9.939 1.00 91.94 279 GLU A O 1
ATOM 2300 N N . LEU A 1 280 ? -26.211 2.778 8.187 1.00 89.94 280 LEU A N 1
ATOM 2301 C CA . LEU A 1 280 ? -25.900 1.608 9.007 1.00 89.94 280 LEU A CA 1
ATOM 2302 C C . LEU A 1 280 ? -24.606 1.816 9.807 1.00 89.94 280 LEU A C 1
ATOM 2304 O O . LEU A 1 280 ? -24.544 1.470 10.991 1.00 89.94 280 LEU A O 1
ATOM 2308 N N . ARG A 1 281 ? -23.578 2.441 9.217 1.00 88.88 281 ARG A N 1
ATOM 2309 C CA . ARG A 1 281 ? -22.332 2.781 9.927 1.00 88.88 281 ARG A CA 1
ATOM 2310 C C . ARG A 1 281 ? -22.553 3.811 11.033 1.00 88.88 281 ARG A C 1
ATOM 2312 O O . ARG A 1 281 ? -21.960 3.660 12.106 1.00 88.88 281 ARG A O 1
ATOM 2319 N N . THR A 1 282 ? -23.373 4.841 10.814 1.00 89.81 282 THR A N 1
ATOM 2320 C CA . THR A 1 282 ? -23.675 5.847 11.847 1.00 89.81 282 THR A CA 1
ATOM 2321 C C . THR A 1 282 ? -24.482 5.236 12.990 1.00 89.81 282 THR A C 1
ATOM 2323 O O . THR A 1 282 ? -24.113 5.430 14.150 1.00 89.81 282 THR A O 1
ATOM 2326 N N . ILE A 1 283 ? -25.488 4.411 12.686 1.00 89.94 283 ILE A N 1
ATOM 2327 C CA . ILE A 1 283 ? -26.288 3.680 13.678 1.00 89.94 283 ILE A CA 1
ATOM 2328 C C . ILE A 1 283 ? -25.399 2.748 14.509 1.00 89.94 283 ILE A C 1
ATOM 2330 O O . ILE A 1 283 ? -25.435 2.796 15.739 1.00 89.94 283 ILE A O 1
ATOM 2334 N N . ILE A 1 284 ? -24.538 1.944 13.875 1.00 88.31 284 ILE A N 1
ATOM 2335 C CA . ILE A 1 284 ? -23.613 1.048 14.589 1.00 88.31 284 ILE A CA 1
ATOM 2336 C C . ILE A 1 284 ? -22.646 1.842 15.472 1.00 88.31 284 ILE A C 1
ATOM 2338 O O . ILE A 1 284 ? -22.340 1.416 16.589 1.00 88.31 284 ILE A O 1
ATOM 2342 N N . ARG A 1 285 ? -22.159 3.001 15.011 1.00 88.12 285 ARG A N 1
ATOM 2343 C CA . ARG A 1 285 ? -21.294 3.878 15.814 1.00 88.12 285 ARG A CA 1
ATOM 2344 C C . ARG A 1 285 ? -22.033 4.410 17.044 1.00 88.12 285 ARG A C 1
ATOM 2346 O O . ARG A 1 285 ? -21.481 4.353 18.141 1.00 88.12 285 ARG A O 1
ATOM 2353 N N . ALA A 1 286 ? -23.278 4.855 16.883 1.00 86.81 286 ALA A N 1
ATOM 2354 C CA . ALA A 1 286 ? -24.114 5.326 17.984 1.00 86.81 286 ALA A CA 1
ATOM 2355 C C . ALA A 1 286 ? -24.420 4.206 18.996 1.00 86.81 286 ALA A C 1
ATOM 2357 O O . ALA A 1 286 ? -24.283 4.411 20.203 1.00 86.81 286 ALA A O 1
ATOM 2358 N N . LEU A 1 287 ? -24.756 3.001 18.522 1.00 87.75 287 LEU A N 1
ATOM 2359 C CA . LEU A 1 287 ? -24.982 1.828 19.374 1.00 87.75 287 LEU A CA 1
ATOM 2360 C C . LEU A 1 287 ? -23.720 1.431 20.152 1.00 87.75 287 LEU A C 1
ATOM 2362 O O . LEU A 1 287 ? -23.797 1.167 21.350 1.00 87.75 287 LEU A O 1
ATOM 2366 N N . LYS A 1 288 ? -22.543 1.458 19.513 1.00 87.81 288 LYS A N 1
ATOM 2367 C CA . LYS A 1 288 ? -21.253 1.242 20.195 1.00 87.81 288 LYS A CA 1
ATOM 2368 C C . LYS A 1 288 ? -20.981 2.306 21.264 1.00 87.81 288 LYS A C 1
ATOM 2370 O O . LYS A 1 288 ? -20.471 1.964 22.328 1.00 87.81 288 LYS A O 1
ATOM 2375 N N . GLY A 1 289 ? -21.343 3.564 21.003 1.00 84.81 289 GLY A N 1
ATOM 2376 C CA . GLY A 1 289 ? -21.272 4.648 21.987 1.00 84.81 289 GLY A CA 1
ATOM 2377 C C . GLY A 1 289 ? -22.155 4.380 23.210 1.00 84.81 289 GLY A C 1
ATOM 2378 O O . GLY A 1 289 ? -21.669 4.427 24.338 1.00 84.81 289 GLY A O 1
ATOM 2379 N N . LYS A 1 290 ? -23.420 3.995 22.994 1.00 87.75 290 LYS A N 1
ATOM 2380 C CA . LYS A 1 290 ? -24.345 3.611 24.076 1.00 87.75 290 LYS A CA 1
ATOM 2381 C C . LYS A 1 290 ? -23.851 2.394 24.864 1.00 87.75 290 LYS A C 1
ATOM 2383 O O . LYS A 1 290 ? -23.920 2.389 26.088 1.00 87.75 290 LYS A O 1
ATOM 2388 N N . LEU A 1 291 ? -23.294 1.389 24.185 1.00 86.62 291 LEU A N 1
ATOM 2389 C CA . LEU A 1 291 ? -22.693 0.217 24.831 1.00 86.62 291 LEU A CA 1
ATOM 2390 C C . LEU A 1 291 ? -21.515 0.612 25.733 1.00 86.62 291 LEU A C 1
ATOM 2392 O O . LEU A 1 291 ? -21.367 0.081 26.831 1.00 86.62 291 LEU A O 1
ATOM 2396 N N . HIS A 1 292 ? -20.680 1.551 25.286 1.00 84.69 292 HIS A N 1
ATOM 2397 C CA . HIS A 1 292 ? -19.581 2.064 26.097 1.00 84.69 292 HIS A CA 1
ATOM 2398 C C . HIS A 1 292 ? -20.089 2.809 27.341 1.00 84.69 292 HIS A C 1
ATOM 2400 O O . HIS A 1 292 ? -19.607 2.550 28.439 1.00 84.69 292 HIS A O 1
ATOM 2406 N N . GLN A 1 293 ? -21.111 3.657 27.196 1.00 85.38 293 GLN A N 1
ATOM 2407 C CA . GLN A 1 293 ? -21.744 4.348 28.326 1.00 85.38 293 GLN A CA 1
ATOM 2408 C C . GLN A 1 293 ? -22.361 3.373 29.342 1.00 85.38 293 GLN A C 1
ATOM 2410 O O . GLN A 1 293 ? -22.156 3.537 30.544 1.00 85.38 293 GLN A O 1
ATOM 2415 N N . ALA A 1 294 ? -23.050 2.325 28.878 1.00 83.31 294 ALA A N 1
ATOM 2416 C CA . ALA A 1 294 ? -23.603 1.286 29.749 1.00 83.31 294 ALA A CA 1
ATOM 2417 C C . ALA A 1 294 ? -22.503 0.564 30.551 1.00 83.31 294 ALA A C 1
ATOM 2419 O O . ALA A 1 294 ? -22.649 0.355 31.754 1.00 83.31 294 ALA A O 1
ATOM 2420 N N . ARG A 1 295 ? -21.357 0.271 29.919 1.00 82.88 295 ARG A N 1
ATOM 2421 C CA . ARG A 1 295 ? -20.187 -0.319 30.596 1.00 82.88 295 ARG A CA 1
ATOM 2422 C C . ARG A 1 295 ? -19.582 0.607 31.652 1.00 82.88 295 ARG A C 1
ATOM 2424 O O . ARG A 1 295 ? -19.219 0.140 32.723 1.00 82.88 295 ARG A O 1
ATOM 2431 N N . LEU A 1 296 ? -19.509 1.913 31.390 1.00 84.31 296 LEU A N 1
ATOM 2432 C CA . LEU A 1 296 ? -19.043 2.886 32.388 1.00 84.31 296 LEU A CA 1
ATOM 2433 C C . LEU A 1 296 ? -19.982 2.952 33.600 1.00 84.31 296 LEU A C 1
ATOM 2435 O O . LEU A 1 296 ? -19.516 2.984 34.740 1.00 84.31 296 LEU A O 1
ATOM 2439 N N . SER A 1 297 ? -21.298 2.929 33.363 1.00 84.56 297 SER A N 1
ATOM 2440 C CA . SER A 1 297 ? -22.294 2.851 34.439 1.00 84.56 297 SER A CA 1
ATOM 2441 C C . SER A 1 297 ? -22.107 1.586 35.280 1.00 84.56 297 SER A C 1
ATOM 2443 O O . SER A 1 297 ? -22.168 1.652 36.505 1.00 84.56 297 SER A O 1
ATOM 2445 N N . GLN A 1 298 ? -21.798 0.458 34.638 1.00 81.12 298 GLN A N 1
ATOM 2446 C CA . GLN A 1 298 ? -21.524 -0.806 35.317 1.00 81.12 298 GLN A CA 1
ATOM 2447 C C . GLN A 1 298 ? -20.286 -0.725 36.223 1.00 81.12 298 GLN A C 1
ATOM 2449 O O . GLN A 1 298 ? -20.354 -1.114 37.386 1.00 81.12 298 GLN A O 1
ATOM 2454 N N . THR A 1 299 ? -19.181 -0.138 35.749 1.00 81.81 299 THR A N 1
ATOM 2455 C CA . THR A 1 299 ? -17.981 0.077 36.580 1.00 81.81 299 THR A CA 1
ATOM 2456 C C . THR A 1 299 ? -18.269 0.972 37.788 1.00 81.81 299 THR A C 1
ATOM 2458 O O . THR A 1 299 ? -17.712 0.768 38.865 1.00 81.81 299 THR A O 1
ATOM 2461 N N . ARG A 1 300 ? -19.152 1.968 37.642 1.00 85.31 300 ARG A N 1
ATOM 2462 C CA . ARG A 1 300 ? -19.568 2.824 38.762 1.00 85.31 300 ARG A CA 1
ATOM 2463 C C . ARG A 1 300 ? -20.358 2.041 39.813 1.00 85.31 300 ARG A C 1
ATOM 2465 O O . ARG A 1 300 ? -20.085 2.195 40.998 1.00 85.31 300 ARG A O 1
ATOM 2472 N N . LEU A 1 301 ? -21.309 1.208 39.387 1.00 81.25 301 LEU A N 1
ATOM 2473 C CA . LEU A 1 301 ? -22.099 0.371 40.296 1.00 81.25 301 LEU A CA 1
ATOM 2474 C C . LEU A 1 301 ? -21.220 -0.629 41.061 1.00 81.25 301 LEU A C 1
ATOM 2476 O O . LEU A 1 301 ? -21.414 -0.800 42.259 1.00 81.25 301 LEU A O 1
ATOM 2480 N N . GLN A 1 302 ? -20.203 -1.199 40.408 1.00 77.75 302 GLN A N 1
ATOM 2481 C CA . GLN A 1 302 ? -19.223 -2.079 41.058 1.00 77.75 302 GLN A CA 1
ATOM 2482 C C . GLN A 1 302 ? -18.454 -1.378 42.181 1.00 77.75 302 GLN A C 1
ATOM 2484 O O . GLN A 1 302 ? -18.366 -1.906 43.282 1.00 77.75 302 GLN A O 1
ATOM 2489 N N . ARG A 1 303 ? -17.960 -0.157 41.947 1.00 82.69 303 ARG A N 1
ATOM 2490 C CA . ARG A 1 303 ? -17.269 0.614 42.996 1.00 82.69 303 ARG A CA 1
ATOM 2491 C C . ARG A 1 303 ? -18.181 0.927 44.177 1.00 82.69 303 ARG A C 1
ATOM 2493 O O . ARG A 1 303 ? -17.760 0.810 45.320 1.00 82.69 303 ARG A O 1
ATOM 2500 N N . ASN A 1 304 ? -19.435 1.292 43.905 1.00 78.69 304 ASN A N 1
ATOM 2501 C CA . ASN A 1 304 ? -20.416 1.547 44.960 1.00 78.69 304 ASN A CA 1
ATOM 2502 C C . ASN A 1 304 ? -20.696 0.280 45.786 1.00 78.69 304 ASN A C 1
ATOM 2504 O O . ASN A 1 304 ? -20.861 0.348 47.003 1.00 78.69 304 ASN A O 1
ATOM 2508 N N . GLN A 1 305 ? -20.722 -0.886 45.142 1.00 75.56 305 GLN A N 1
ATOM 2509 C CA . GLN A 1 305 ? -20.858 -2.163 45.832 1.00 75.56 305 GLN A CA 1
ATOM 2510 C C . GLN A 1 305 ? -19.633 -2.469 46.707 1.00 75.56 305 GLN A C 1
ATOM 2512 O O . GLN A 1 305 ? -19.813 -2.828 47.867 1.00 75.56 305 GLN A O 1
ATOM 2517 N N . GLU A 1 306 ? -18.410 -2.293 46.195 1.00 77.31 306 GLU A N 1
ATOM 2518 C CA . GLU A 1 306 ? -17.165 -2.496 46.959 1.00 77.31 306 GLU A CA 1
ATOM 2519 C C . GLU A 1 306 ? -17.133 -1.622 48.221 1.00 77.31 306 GLU A C 1
ATOM 2521 O O . GLU A 1 306 ? -16.789 -2.099 49.302 1.00 77.31 306 GLU A O 1
ATOM 2526 N N . THR A 1 307 ? -17.569 -0.362 48.114 1.00 80.81 307 THR A N 1
ATOM 2527 C CA . THR A 1 307 ? -17.674 0.529 49.278 1.00 80.81 307 THR A CA 1
ATOM 2528 C C . THR A 1 307 ? -18.709 0.046 50.289 1.00 80.81 307 THR A C 1
ATOM 2530 O O . THR A 1 307 ? -18.428 0.017 51.483 1.00 80.81 307 THR A O 1
ATOM 2533 N N . LEU A 1 308 ? -19.881 -0.408 49.828 1.00 75.62 308 LEU A N 1
ATOM 2534 C CA . LEU A 1 308 ? -20.911 -0.942 50.721 1.00 75.62 308 LEU A CA 1
ATOM 2535 C C . LEU A 1 308 ? -20.445 -2.233 51.408 1.00 75.62 308 LEU A C 1
ATOM 2537 O O . LEU A 1 308 ? -20.749 -2.438 52.578 1.00 75.62 308 LEU A O 1
ATOM 2541 N N . GLN A 1 309 ? -19.685 -3.087 50.721 1.00 71.62 309 GLN A N 1
ATOM 2542 C CA . GLN A 1 309 ? -19.104 -4.295 51.311 1.00 71.62 309 GLN A CA 1
ATOM 2543 C C . GLN A 1 309 ? -18.053 -3.971 52.375 1.00 71.62 309 GLN A C 1
ATOM 2545 O O . GLN A 1 309 ? -18.065 -4.588 53.438 1.00 71.62 309 GLN A O 1
ATOM 2550 N N . ALA A 1 310 ? -17.186 -2.986 52.126 1.00 75.38 310 ALA A N 1
ATOM 2551 C CA . ALA A 1 310 ? -16.226 -2.523 53.124 1.00 75.38 310 ALA A CA 1
ATOM 2552 C C . ALA A 1 310 ? -16.936 -1.989 54.382 1.00 75.38 310 ALA A C 1
ATOM 2554 O O . ALA A 1 310 ? -16.571 -2.356 55.499 1.00 75.38 310 ALA A O 1
ATOM 2555 N N . ASP A 1 311 ? -17.999 -1.200 54.207 1.00 75.94 311 ASP A N 1
ATOM 2556 C CA . ASP A 1 311 ? -18.801 -0.675 55.317 1.00 75.94 311 ASP A CA 1
ATOM 2557 C C . ASP A 1 311 ? -19.499 -1.785 56.114 1.00 75.94 311 ASP A C 1
ATOM 2559 O O . ASP A 1 311 ? -19.588 -1.706 57.342 1.00 75.94 311 ASP A O 1
ATOM 2563 N N . ILE A 1 312 ? -20.000 -2.823 55.435 1.00 76.56 312 ILE A N 1
ATOM 2564 C CA . ILE A 1 312 ? -20.590 -4.000 56.086 1.00 76.56 312 ILE A CA 1
ATOM 2565 C C . ILE A 1 312 ? -19.529 -4.730 56.910 1.00 76.56 312 ILE A C 1
ATOM 2567 O O . ILE A 1 312 ? -19.769 -4.979 58.086 1.00 76.56 312 ILE A O 1
ATOM 2571 N N . ALA A 1 313 ? -18.347 -4.992 56.346 1.00 73.25 313 ALA A N 1
ATOM 2572 C CA . ALA A 1 313 ? -17.267 -5.694 57.042 1.00 73.25 313 ALA A CA 1
ATOM 2573 C C . ALA A 1 313 ? -16.789 -4.942 58.300 1.00 73.25 313 ALA A C 1
ATOM 2575 O O . ALA A 1 313 ? -16.543 -5.548 59.344 1.00 73.25 313 ALA A O 1
ATOM 2576 N N . ILE A 1 314 ? -16.702 -3.607 58.237 1.00 78.88 314 ILE A N 1
ATOM 2577 C CA . ILE A 1 314 ? -16.370 -2.772 59.403 1.00 78.88 314 ILE A CA 1
ATOM 2578 C C . ILE A 1 314 ? -17.456 -2.885 60.482 1.00 78.88 314 ILE A C 1
ATOM 2580 O O . ILE A 1 314 ? -17.144 -2.995 61.672 1.00 78.88 314 ILE A O 1
ATOM 2584 N N . LYS A 1 315 ? -18.734 -2.871 60.085 1.00 80.88 315 LYS A N 1
ATOM 2585 C CA . LYS A 1 315 ? -19.865 -3.004 61.015 1.00 80.88 315 LYS A CA 1
ATOM 2586 C C . LYS A 1 315 ? -19.949 -4.399 61.633 1.00 80.88 315 LYS A C 1
ATOM 2588 O O . LYS A 1 315 ? -20.233 -4.495 62.820 1.00 80.88 315 LYS A O 1
ATOM 2593 N N . GLU A 1 316 ? -19.665 -5.450 60.870 1.00 76.06 316 GLU A N 1
ATOM 2594 C CA . GLU A 1 316 ? -19.601 -6.832 61.364 1.00 76.06 316 GLU A CA 1
ATOM 2595 C C . GLU A 1 316 ? -18.488 -7.002 62.406 1.00 76.06 316 GLU A C 1
ATOM 2597 O O . GLU A 1 316 ? -18.744 -7.536 63.482 1.00 76.06 316 GLU A O 1
ATOM 2602 N N . ASN A 1 317 ? -17.296 -6.452 62.155 1.00 80.62 317 ASN A N 1
ATOM 2603 C CA . ASN A 1 317 ? -16.203 -6.438 63.134 1.00 80.62 317 ASN A CA 1
ATOM 2604 C C . ASN A 1 317 ? -16.582 -5.649 64.404 1.00 80.62 317 ASN A C 1
ATOM 2606 O O . ASN A 1 317 ? -16.386 -6.114 65.525 1.00 80.62 317 ASN A O 1
ATOM 2610 N N . SER A 1 318 ? -17.204 -4.477 64.237 1.00 77.56 318 SER A N 1
ATOM 2611 C CA . SER A 1 318 ? -17.692 -3.677 65.372 1.00 77.56 318 SER A CA 1
ATOM 2612 C C . SER A 1 318 ? -18.703 -4.461 66.219 1.00 77.56 318 SER A C 1
ATOM 2614 O O . SER A 1 318 ? -18.607 -4.476 67.445 1.00 77.56 318 SER A O 1
ATOM 2616 N N . LEU A 1 319 ? -19.625 -5.178 65.568 1.00 80.12 319 LEU A N 1
ATOM 2617 C CA . LEU A 1 319 ? -20.611 -6.027 66.232 1.00 80.12 319 LEU A CA 1
ATOM 2618 C C . LEU A 1 319 ? -19.958 -7.207 66.969 1.00 80.12 319 LEU A C 1
ATOM 2620 O O . LEU A 1 319 ? -20.373 -7.526 68.081 1.00 80.12 319 LEU A O 1
ATOM 2624 N N . GLU A 1 320 ? -18.940 -7.845 66.390 1.00 78.88 320 GLU A N 1
ATOM 2625 C CA . GLU A 1 320 ? -18.195 -8.937 67.032 1.00 78.88 320 GLU A CA 1
ATOM 2626 C C . GLU A 1 320 ? -17.499 -8.461 68.319 1.00 78.88 320 GLU A C 1
ATOM 2628 O O . GLU A 1 320 ? -17.571 -9.120 69.364 1.00 78.88 320 GLU A O 1
ATOM 2633 N N . ILE A 1 321 ? -16.880 -7.276 68.273 1.00 78.69 321 ILE A N 1
ATOM 2634 C CA . ILE A 1 321 ? -16.268 -6.636 69.444 1.00 78.69 321 ILE A CA 1
ATOM 2635 C C . ILE A 1 321 ? -17.327 -6.359 70.518 1.00 78.69 321 ILE A C 1
ATOM 2637 O O . ILE A 1 321 ? -17.117 -6.697 71.689 1.00 78.69 321 ILE A O 1
ATOM 2641 N N . ASP A 1 322 ? -18.472 -5.789 70.139 1.00 75.69 322 ASP A N 1
ATOM 2642 C CA . ASP A 1 322 ? -19.566 -5.499 71.068 1.00 75.69 322 ASP A CA 1
ATOM 2643 C C . ASP A 1 322 ? -20.129 -6.779 71.698 1.00 75.69 322 ASP A C 1
ATOM 2645 O O . ASP A 1 322 ? -20.312 -6.843 72.917 1.00 75.69 322 ASP A O 1
ATOM 2649 N N . GLN A 1 323 ? -20.333 -7.839 70.910 1.00 78.69 323 GLN A N 1
ATOM 2650 C CA . GLN A 1 323 ? -20.774 -9.146 71.404 1.00 78.69 323 GLN A CA 1
ATOM 2651 C C . GLN A 1 323 ? -19.775 -9.741 72.399 1.00 78.69 323 GLN A C 1
ATOM 2653 O O . GLN A 1 323 ? -20.176 -10.232 73.459 1.00 78.69 323 GLN A O 1
ATOM 2658 N N . ARG A 1 324 ? -18.470 -9.660 72.113 1.00 79.00 324 ARG A N 1
ATOM 2659 C CA . ARG A 1 324 ? -17.415 -10.110 73.031 1.00 79.00 324 ARG A CA 1
ATOM 2660 C C . ARG A 1 324 ? -17.443 -9.325 74.342 1.00 79.00 324 ARG A C 1
ATOM 2662 O O . ARG A 1 324 ? -17.417 -9.932 75.414 1.00 79.00 324 ARG A O 1
ATOM 2669 N N . CYS A 1 325 ? -17.562 -8.000 74.274 1.00 76.25 325 CYS A N 1
ATOM 2670 C CA . CYS A 1 325 ? -17.677 -7.132 75.446 1.00 76.25 325 CYS A CA 1
ATOM 2671 C C . CYS A 1 325 ? -18.937 -7.435 76.275 1.00 76.25 325 CYS A C 1
ATOM 2673 O O . CYS A 1 325 ? -18.868 -7.520 77.503 1.00 76.25 325 CYS A O 1
ATOM 2675 N N . LEU A 1 326 ? -20.087 -7.636 75.626 1.00 76.50 326 LEU A N 1
ATOM 2676 C CA . LEU A 1 326 ? -21.345 -7.994 76.287 1.00 76.50 326 LEU A CA 1
ATOM 2677 C C . LEU A 1 326 ? -21.262 -9.367 76.959 1.00 76.50 326 LEU A C 1
ATOM 2679 O O . LEU A 1 326 ? -21.708 -9.518 78.096 1.00 76.50 326 LEU A O 1
ATOM 2683 N N . ASN A 1 327 ? -20.654 -10.355 76.303 1.00 73.75 327 ASN A N 1
ATOM 2684 C CA . ASN A 1 327 ? -20.450 -11.683 76.880 1.00 73.75 327 ASN A CA 1
ATOM 2685 C C . ASN A 1 327 ? -19.516 -11.634 78.100 1.00 73.75 327 ASN A C 1
ATOM 2687 O O . ASN A 1 327 ? -19.816 -12.261 79.113 1.00 73.75 327 ASN A O 1
ATOM 2691 N N . MET A 1 328 ? -18.457 -10.818 78.062 1.00 71.19 328 MET A N 1
ATOM 2692 C CA . MET A 1 328 ? -17.604 -10.567 79.232 1.00 71.19 328 MET A CA 1
ATOM 2693 C C . MET A 1 328 ? -18.360 -9.877 80.382 1.00 71.19 328 MET A C 1
ATOM 2695 O O . MET A 1 328 ? -18.137 -10.198 81.550 1.00 71.19 328 MET A O 1
ATOM 2699 N N . ARG A 1 329 ? -19.289 -8.959 80.081 1.00 73.88 329 ARG A N 1
ATOM 2700 C CA . ARG A 1 329 ? -20.146 -8.325 81.102 1.00 73.88 329 ARG A CA 1
ATOM 2701 C C . ARG A 1 329 ? -21.143 -9.302 81.723 1.00 73.88 329 ARG A C 1
ATOM 2703 O O . ARG A 1 329 ? -21.377 -9.220 82.921 1.00 73.88 329 ARG A O 1
ATOM 2710 N N . LYS A 1 330 ? -21.692 -10.248 80.950 1.00 70.19 330 LYS A N 1
ATOM 2711 C CA . LYS A 1 330 ? -22.563 -11.319 81.481 1.00 70.19 330 LYS A CA 1
ATOM 2712 C C . LYS A 1 330 ? -21.837 -12.225 82.477 1.00 70.19 330 LYS A C 1
ATOM 2714 O O . LYS A 1 330 ? -22.472 -12.787 83.358 1.00 70.19 330 LYS A O 1
ATOM 2719 N N . THR A 1 331 ? -20.519 -12.361 82.342 1.00 64.12 331 THR A N 1
ATOM 2720 C CA . THR A 1 331 ? -19.673 -13.106 83.288 1.00 64.12 331 THR A CA 1
ATOM 2721 C C . THR A 1 331 ? -19.218 -12.276 84.493 1.00 64.12 331 THR A C 1
ATOM 2723 O O . THR A 1 331 ? -18.381 -12.739 85.264 1.00 64.12 331 THR A O 1
ATOM 2726 N N . PHE A 1 332 ? -19.740 -11.055 84.663 1.00 52.53 332 PHE A N 1
ATOM 2727 C CA . PHE A 1 332 ? -19.441 -10.186 85.796 1.00 52.53 332 PHE A CA 1
ATOM 2728 C C . PHE A 1 332 ? -20.593 -10.213 86.827 1.00 52.53 332 PHE A C 1
ATOM 2730 O O . PHE A 1 332 ? -21.748 -10.060 86.428 1.00 52.53 332 PHE A O 1
ATOM 2737 N N . PRO A 1 333 ? -20.320 -10.362 88.139 1.00 58.62 333 PRO A N 1
ATOM 2738 C CA . PRO A 1 333 ? -19.003 -10.503 88.751 1.00 58.62 333 PRO A CA 1
ATOM 2739 C C . PRO A 1 333 ? -18.409 -11.894 88.494 1.00 58.62 333 PRO A C 1
ATOM 2741 O O . PRO A 1 333 ? -19.116 -12.898 88.445 1.00 58.62 333 PRO A O 1
ATOM 2744 N N . ILE A 1 334 ? -17.087 -11.933 88.327 1.00 57.34 334 ILE A N 1
ATOM 2745 C CA . ILE A 1 334 ? -16.318 -13.171 88.201 1.00 57.34 334 ILE A CA 1
ATOM 2746 C C . ILE A 1 334 ? -16.549 -13.982 89.479 1.00 57.34 334 ILE A C 1
ATOM 2748 O O . ILE A 1 334 ? -16.114 -13.576 90.557 1.00 57.34 334 ILE A O 1
ATOM 2752 N N . ASN A 1 335 ? -17.235 -15.120 89.370 1.00 56.75 335 ASN A N 1
ATOM 2753 C CA . ASN A 1 335 ? -17.340 -16.077 90.468 1.00 56.75 335 ASN A CA 1
ATOM 2754 C C . ASN A 1 335 ? -15.989 -16.778 90.631 1.00 56.75 335 ASN A C 1
ATOM 2756 O O . ASN A 1 335 ? -15.761 -17.866 90.099 1.00 56.75 335 ASN A O 1
ATOM 2760 N N . ASP A 1 336 ? -15.076 -16.129 91.350 1.00 52.22 336 ASP A N 1
ATOM 2761 C CA . ASP A 1 336 ? -13.878 -16.784 91.844 1.00 52.22 336 ASP A CA 1
ATOM 2762 C C . ASP A 1 336 ? -14.310 -17.867 92.845 1.00 52.22 336 ASP A C 1
ATOM 2764 O O . ASP A 1 336 ? -15.060 -17.610 93.792 1.00 52.22 336 ASP A O 1
ATOM 2768 N N . LYS A 1 337 ? -13.821 -19.100 92.667 1.00 56.75 337 LYS A N 1
ATOM 2769 C CA . LYS A 1 337 ? -14.000 -20.178 93.659 1.00 56.75 337 LYS A CA 1
ATOM 2770 C C . LYS A 1 337 ? -13.263 -19.869 94.976 1.00 56.75 337 LYS A C 1
ATOM 2772 O O . LYS A 1 337 ? -13.289 -20.684 95.894 1.00 56.75 337 LYS A O 1
ATOM 2777 N N . ARG A 1 338 ? -12.633 -18.693 95.080 1.00 54.78 338 ARG A N 1
ATOM 2778 C CA . ARG A 1 338 ? -12.093 -18.074 96.294 1.00 54.78 338 ARG A CA 1
ATOM 2779 C C . ARG A 1 338 ? -12.838 -16.794 96.700 1.00 54.78 338 ARG A C 1
ATOM 2781 O O . ARG A 1 338 ? -12.210 -15.829 97.100 1.00 54.78 338 ARG A O 1
ATOM 2788 N N . GLY A 1 339 ? -14.167 -16.800 96.659 1.00 51.47 339 GLY A N 1
ATOM 2789 C CA . GLY A 1 339 ? -14.983 -15.763 97.294 1.00 51.47 339 GLY A CA 1
ATOM 2790 C C . GLY A 1 339 ? -14.986 -14.419 96.559 1.00 51.47 339 GLY A C 1
ATOM 2791 O O . GLY A 1 339 ? -14.002 -13.950 95.994 1.00 51.47 339 GLY A O 1
ATOM 2792 N N . THR A 1 340 ? -16.140 -13.768 96.572 1.00 52.22 340 THR A N 1
ATOM 2793 C CA . THR A 1 340 ? -16.322 -12.407 96.071 1.00 52.22 340 THR A CA 1
ATOM 2794 C C . THR A 1 340 ? -15.524 -11.419 96.925 1.00 52.22 340 THR A C 1
ATOM 2796 O O . THR A 1 340 ? -15.992 -10.989 97.973 1.00 52.22 340 THR A O 1
ATOM 2799 N N . LEU A 1 341 ? -14.341 -11.008 96.461 1.00 52.91 341 LEU A N 1
ATOM 2800 C CA . LEU A 1 341 ? -13.524 -9.952 97.088 1.00 52.91 341 LEU A CA 1
ATOM 2801 C C . LEU A 1 341 ? -14.171 -8.550 97.050 1.00 52.91 341 LEU A C 1
ATOM 2803 O O . LEU A 1 341 ? -13.627 -7.611 97.621 1.00 52.91 341 LEU A O 1
ATOM 2807 N N . PHE A 1 342 ? -15.338 -8.401 96.411 1.00 51.09 342 PHE A N 1
ATOM 2808 C CA . PHE A 1 342 ? -16.040 -7.123 96.248 1.00 51.09 342 PHE A CA 1
ATOM 2809 C C . PHE A 1 342 ? -17.545 -7.198 96.552 1.00 51.09 342 PHE A C 1
ATOM 2811 O O . PHE A 1 342 ? -18.349 -6.555 95.877 1.00 51.09 342 PHE A O 1
ATOM 2818 N N . SER A 1 343 ? -17.962 -7.946 97.579 1.00 51.53 343 SER A N 1
ATOM 2819 C CA . SER A 1 343 ? -19.264 -7.663 98.198 1.00 51.53 343 SER A CA 1
ATOM 2820 C C . SER A 1 343 ? -19.141 -6.369 99.010 1.00 51.53 343 SER A C 1
ATOM 2822 O O . SER A 1 343 ? -18.693 -6.389 100.156 1.00 51.53 343 SER A O 1
ATOM 2824 N N . VAL A 1 344 ? -19.493 -5.232 98.410 1.00 52.72 344 VAL A N 1
ATOM 2825 C CA . VAL A 1 344 ? -19.722 -3.995 99.167 1.00 52.72 344 VAL A CA 1
ATOM 2826 C C . VAL A 1 344 ? -20.991 -4.213 99.999 1.00 52.72 344 VAL A C 1
ATOM 2828 O O . VAL A 1 344 ? -22.039 -4.490 99.409 1.00 52.72 344 VAL A O 1
ATOM 2831 N N . PRO A 1 345 ? -20.939 -4.134 101.341 1.00 46.31 345 PRO A N 1
ATOM 2832 C CA . PRO A 1 345 ? -22.142 -4.208 102.150 1.00 46.31 345 PRO A CA 1
ATOM 2833 C C . PRO A 1 345 ? -22.952 -2.937 101.902 1.00 46.31 345 PRO A C 1
ATOM 2835 O O . PRO A 1 345 ? -22.475 -1.830 102.150 1.00 46.31 345 PRO A O 1
ATOM 2838 N N . VAL A 1 346 ? -24.175 -3.092 101.401 1.00 52.09 346 VAL A N 1
ATOM 2839 C CA . VAL A 1 346 ? -25.178 -2.030 101.461 1.00 52.09 346 VAL A CA 1
ATOM 2840 C C . VAL A 1 346 ? -25.745 -2.060 102.876 1.00 52.09 346 VAL A C 1
ATOM 2842 O O . VAL A 1 346 ? -26.550 -2.928 103.209 1.00 52.09 346 VAL A O 1
ATOM 2845 N N . SER A 1 347 ? -25.266 -1.153 103.723 1.00 43.16 347 SER A N 1
ATOM 2846 C CA . SER A 1 347 ? -25.893 -0.842 105.007 1.00 43.16 347 SER A CA 1
ATOM 2847 C C . SER A 1 347 ? -27.134 0.012 104.739 1.00 43.16 347 SER A C 1
ATOM 2849 O O . SER A 1 347 ? -27.021 1.043 104.073 1.00 43.16 347 SER A O 1
ATOM 2851 N N . TYR A 1 348 ? -28.294 -0.435 105.223 1.00 45.97 348 TYR A N 1
ATOM 2852 C CA . TYR A 1 348 ? -29.491 0.400 105.375 1.00 45.97 348 TYR A CA 1
ATOM 2853 C C . TYR A 1 348 ? -29.347 1.351 106.562 1.00 45.97 348 TYR A C 1
ATOM 2855 O O . TYR A 1 348 ? -28.702 0.938 107.557 1.00 45.97 348 TYR A O 1
#

Foldseek 3Di:
DDDDDDPDDDPPPPDPPPPPPDPPPDDDPDDPDDDDQPAQADPVGDGHFPPDGDDDPPQFFDDFDFDQPPPDGDGDGPGTDTDPVNVVVVVVVVVVSVVVVVVVVVVVVVVVVVVVVVVVVVVVVVVVVVVVVVVVVVVVVVVVVVVVVVVVVVVVVVVVVVVVCCCVVPVVVVVVVVVVVVVVVVLVVVLVVLVVVVVVQVPDDDPSVDCDPLVVVSVVLNVLLVVLVVVLVVLVVVLVVLVVVLVVLVVVLVVLVPDDDPSVDPDPVNVVSVVSNVVSVVVSVVSVVVSVVSVVVNVVSVVVVVVSVVVVVVVVVVVVVVVVVVVVVVCPPPPDPVDDPDPDDPDD

Radius of gyration: 66.44 Å; chains: 1; bounding box: 134×42×198 Å

pLDDT: mean 72.69, std 19.21, range [30.77, 98.19]

Secondary structure (DSSP, 8-state):
--------PPP---------------S------------SB-TTSPBPPTT-----GGGTBPPPP----SSS--------PBPHHHHHHHHHHHHHHHHHHHHHHHHHHHHHHHHHHHHHHHHHHHHHHHHHHHHHHHHHHHHHHHHHHHHHHHHHHHHHHHHHHHIIIIIHHHHHHHHHHHHHHHHHHHHHHHHHHHHHHHT--GGG----HHHHHHHHHHHHHHHHHHHHHHHHHHHHHHHHHHHHHHHHHHHHTT--GGG----HHHHHHHHHHHHHHHHHHHHHHHHHHHHHHHHHHHHHHHHHHHHHHHHHHHHHHHHHHHHHHHT-S---TT--TT------

InterPro domains:
  IPR000435 Tektins [PR00511] (237-253)
  IPR000435 Tektins [PR00511] (256-276)
  IPR000435 Tektins [PR00511] (279-295)
  IPR000435 Tektins [PR00511] (310-322)
  IPR000435 Tektins [PTHR19960] (218-334)
  IPR048256 Tektin-like [PF03148] (215-333)

Sequence (348 aa):
MVIGSYFAASPIVRTRSSFGFRPSIGIAAERCIEDDAIVQIWPCGVRLPRYQSLGYVKNYYNSARSVCDKVFGQRQRIYPRYSEDAWNQVTKVATRNANNERSEAEQMRLETWRAIREANKRTKDMQNLSTQKLKNRMQDIEYWRNELSSEIRTMDQEQDKLKIEFYTQILYPQEKLRVMNMAKCHIQKPLRIAEECLINREGRQGIDEVKDAVERALNKTVQEIHETEKLVQLLTQSIEDKLKPLKVAETRLKERTKRHSMELCQDDPMKTLQCEAIELRTIIRALKGKLHQARLSQTRLQRNQETLQADIAIKENSLEIDQRCLNMRKTFPINDKRGTLFSVPVSY

=== Feature glossary ===
A reading guide for the features in this record.

Start from the sequence.

  · Sequence gives the chain of amino acids in standard one-letter code (A=alanine, C=cysteine, …, Y=tyrosine), read N→C. It is the only feature that is directly encoded by the gene; all structural features are derived from the folded form of this sequence.

Fold it, and you get atomic coordinates and the backbone conformation that goes with them.

  · The mmCIF table is the protein's shape written out atom by atom. For each backbone N, Cα, C, and carbonyl O, it records an (x, y, z) coordinate triple in Å plus the residue type, chain letter, and residue number.

  · Backbone dihedral angles. Every residue except chain termini has a φ (preceding-C → N → Cα → C) and a ψ (N → Cα → C → next-N). They are reported in degrees following the IUPAC sign convention. Secondary structure is essentially a statement about which (φ, ψ) basin each residue occupies.

  · DSSP 8-state secondary structure assigns each residue one of H (α-helix), G (3₁₀-helix), I (π-helix), E (extended β-strand), B (isolated β-bridge), T (hydrogen-bonded turn), S (bend), or '-' (coil). The assignment is computed from backbone hydrogen-bond geometry via the Kabsch–Sander algorithm.

  · P-SEA three-state annotation labels each residue as helix, strand, or coil based purely on the geometry of the Cα trace. It serves as a fallback when the full backbone (and thus DSSP) is unavailable.

Summarize the fold with a handful of shape descriptors and a per-residue structural alphabet.

  · Radius of gyration (Rg) is the root-mean-square distance of Cα atoms from their centroid — a single number for overall size and compactness. A globular domain of N residues has Rg ≈ 2.2·N^0.38 Å; an extended or disordered chain has a much larger Rg. The Cα contact count is the number of residue pairs whose Cα atoms are within 8 Å and are more than four positions apart in sequence — a standard proxy for tertiary packing density. The bounding box is the smallest axis-aligned box enclosing all Cα atoms.

  · Foldseek's 3Di representation compresses backbone geometry into a per-residue letter drawn from a learned twenty-state alphabet. It captures the tertiary interaction pattern around each residue — which residues are packed against it in space, regardless of where they are in sequence.

  · Accessible surface area quantifies burial. A residue with SASA near zero is packed into the hydrophobic core; one with SASA >100 Å² sits on the surface. Computed here via the Shrake–Rupley numerical algorithm with a 1.4 Å probe.

Ask how reliable the model is.

  · For AlphaFold models, the B-factor field carries pLDDT — the model's own estimate of local accuracy on a 0–100 scale. Regions with pLDDT<50 should be treated as essentially unmodeled; they often correspond to intrinsically disordered segments.

  · For experimental (PDB) structures, the B-factor (temperature factor) quantifies the positional spread of each atom in the crystal — a combination of thermal vibration and static disorder — in units of Å². High B-factors mark flexible loops or poorly resolved regions; low B-factors mark the rigid, well-ordered core.

  · PAE(i, j) answers: if I align the predicted and true structures on residue i, how far off (in Å) do I expect residue j to be? A block-diagonal PAE matrix with low values on the blocks and high values off-diagonal is the signature of a multi-domain protein with confidently predicted domains but uncertain inter-domain orientation.

Place it in context: what it resembles, what it is annotated as, and how it looks.

  · Structural nearest neighbors (via Foldseek easy-search vs the PDB). Reported per hit: target PDB id, E-value, and alignment TM-score. A TM-score above ~0.5 is the conventional threshold for 'same fold'.

  · Functional annotations link the protein to curated databases. InterPro entries identify conserved domains and families by matching the sequence against member-database signatures (Pfam, PROSITE, CDD, …). Gene Ontology (GO) terms describe molecular function, biological process, and cellular component in a controlled vocabulary. CATH places the structure in a hierarchical fold classification (Class/Architecture/Topology/Homologous-superfamily). The organism is the source species.

  · Plot images: a contact map (which residues are close in 3D, as an N×N binary image), a Ramachandran scatter (backbone torsion angles, revealing secondary-structure composition at a glance), and — for AlphaFold structures — a PAE heatmap (pairwise prediction confidence).

  · Structure images are PyMOL renders from six orthogonal camera directions. Cartoon representation draws helices as coils and strands as arrows; sticks shows the backbone as bonds; surface shows the solvent-excluded envelope. Rainbow coloring maps sequence position to hue (blue→red, N→C); chain coloring assigns a distinct color per polypeptide.